Protein AF-M2AZ35-F1 (afdb_monomer_lite)

Organism: NCBI:txid999431

pLDDT: mean 84.7, std 10.87, range [37.91, 95.0]

Foldseek 3Di:
DQVVVVLVVVLVVLVVVVCCQLCVCVVVHDPVVSVVSCVVPVVVVVVSVVVSVVSVVVCVVCVQVSVCVRVVVLVSNLVVLCCCCPVVVPDDLVSLLSNLVSCLVVLVLVVNVVSLVVCVVNPVVSCLVCVLSNLSSCVVVVNLVVSQVSLVPHDQDPDPSNVSSVVSNVVSVVVVVVVVVVVVVVD

Sequence (187 aa):
MKLKVLFVIFNIVLILLLFTVFFLPLFYADGSFMREFWKANWFFGPVFLILILFVNIMFLKNRLLIKYIESEDWSSLASLLEKKIYTKKRITYKSSLLLAESLLLLGDFTSMNKFCDFLKDNKPKYISKLGPKFAAAKMISGNYQDVFEFSSSLPVLKTTASEWIVFYSALSLQMCNGAQKMAKFCI

Structure (mmCIF, N/CA/C/O backbone):
data_AF-M2AZ35-F1
#
_entry.id   AF-M2AZ35-F1
#
loop_
_atom_site.group_PDB
_atom_site.id
_atom_site.type_symbol
_atom_site.label_atom_id
_atom_site.label_alt_id
_atom_site.label_comp_id
_atom_site.label_asym_id
_atom_site.label_entity_id
_atom_site.label_seq_id
_atom_site.pdbx_PDB_ins_code
_atom_site.Cartn_x
_atom_site.Cartn_y
_atom_site.Cartn_z
_atom_site.occupancy
_atom_site.B_iso_or_equiv
_atom_site.auth_seq_id
_atom_site.auth_comp_id
_atom_site.auth_asym_id
_atom_site.auth_atom_id
_atom_site.pdbx_PDB_model_num
ATOM 1 N N . MET A 1 1 ? -8.786 2.691 -18.165 1.00 58.28 1 MET A N 1
ATOM 2 C CA . MET A 1 1 ? -7.786 1.953 -18.979 1.00 58.28 1 MET A CA 1
ATOM 3 C C . MET A 1 1 ? -7.075 0.953 -18.082 1.00 58.28 1 MET A C 1
ATOM 5 O O . MET A 1 1 ? -6.722 1.328 -16.973 1.00 58.28 1 MET A O 1
ATOM 9 N N . LYS A 1 2 ? -6.875 -0.296 -18.523 1.00 75.31 2 LYS A N 1
ATOM 10 C CA . LYS A 1 2 ? -6.124 -1.294 -17.738 1.00 75.31 2 LYS A CA 1
ATOM 11 C C . LYS A 1 2 ? -4.693 -0.769 -17.509 1.00 75.31 2 LYS A C 1
ATOM 13 O O . LYS A 1 2 ? -4.063 -0.316 -18.462 1.00 75.31 2 LYS A O 1
ATOM 18 N N . LEU A 1 3 ? -4.179 -0.809 -16.280 1.00 75.88 3 LEU A N 1
ATOM 19 C CA . LEU A 1 3 ? -2.795 -0.451 -15.917 1.00 75.88 3 LEU A CA 1
ATOM 20 C C . LEU A 1 3 ? -1.766 -1.189 -16.787 1.00 75.88 3 LEU A C 1
ATOM 22 O O . LEU A 1 3 ? -0.726 -0.625 -17.128 1.00 75.88 3 LEU A O 1
ATOM 26 N N . LYS A 1 4 ? -2.083 -2.413 -17.225 1.00 78.00 4 LYS A N 1
ATOM 27 C CA . LYS A 1 4 ? -1.301 -3.139 -18.243 1.00 78.00 4 LYS A CA 1
ATOM 28 C C . LYS A 1 4 ? -1.142 -2.368 -19.555 1.00 78.00 4 LYS A C 1
ATOM 30 O O . LYS A 1 4 ? -0.057 -2.362 -20.121 1.00 78.00 4 LYS A O 1
ATOM 35 N N . VAL A 1 5 ? -2.199 -1.712 -20.034 1.00 82.00 5 VAL A N 1
ATOM 36 C CA . VAL A 1 5 ? -2.168 -0.925 -21.278 1.00 82.00 5 VAL A CA 1
ATOM 37 C C . VAL A 1 5 ? -1.284 0.306 -21.103 1.00 82.00 5 VAL A C 1
ATOM 39 O O . VAL A 1 5 ? -0.467 0.584 -21.971 1.00 82.00 5 VAL A O 1
ATOM 42 N N . LEU A 1 6 ? -1.374 0.992 -19.958 1.00 82.75 6 LEU A N 1
ATOM 43 C CA . LEU A 1 6 ? -0.493 2.124 -19.650 1.00 82.75 6 LEU A CA 1
ATOM 44 C C . LEU A 1 6 ? 0.984 1.702 -19.657 1.00 82.75 6 LEU A C 1
ATOM 46 O O . LEU A 1 6 ? 1.820 2.389 -20.234 1.00 82.75 6 LEU A O 1
ATOM 50 N N . PHE A 1 7 ? 1.297 0.551 -19.058 1.00 84.00 7 PHE A N 1
ATOM 51 C CA . PHE A 1 7 ? 2.648 -0.008 -19.057 1.00 84.00 7 PHE A CA 1
ATOM 52 C C . PHE A 1 7 ? 3.150 -0.351 -20.467 1.00 84.00 7 PHE A C 1
ATOM 54 O O . PHE A 1 7 ? 4.299 -0.057 -20.795 1.00 84.00 7 PHE A O 1
ATOM 61 N N . VAL A 1 8 ? 2.296 -0.934 -21.315 1.00 85.62 8 VAL A N 1
ATOM 62 C CA . VAL A 1 8 ? 2.635 -1.221 -22.718 1.00 85.62 8 VAL A CA 1
ATOM 63 C C . VAL A 1 8 ? 2.907 0.074 -23.483 1.00 85.62 8 VAL A C 1
ATOM 65 O O . VAL A 1 8 ? 3.947 0.180 -24.123 1.00 85.62 8 VAL A O 1
ATOM 68 N N . ILE A 1 9 ? 2.032 1.076 -23.364 1.00 87.62 9 ILE A N 1
ATOM 69 C CA . ILE A 1 9 ? 2.214 2.385 -24.010 1.00 87.62 9 ILE A CA 1
ATOM 70 C C . ILE A 1 9 ? 3.520 3.034 -23.547 1.00 87.62 9 ILE A C 1
ATOM 72 O O . ILE A 1 9 ? 4.296 3.500 -24.373 1.00 87.62 9 ILE A O 1
ATOM 76 N N . PHE A 1 10 ? 3.804 3.021 -22.244 1.00 86.44 10 PHE A N 1
ATOM 77 C CA . PHE A 1 10 ? 5.028 3.604 -21.700 1.00 86.44 10 PHE A CA 1
ATOM 78 C C . PHE A 1 10 ? 6.294 2.931 -22.255 1.00 86.44 10 PHE A C 1
ATOM 80 O O . PHE A 1 10 ? 7.233 3.618 -22.653 1.00 86.44 10 PHE A O 1
ATOM 87 N N . ASN A 1 11 ? 6.307 1.597 -22.348 1.00 88.44 11 ASN A N 1
ATOM 88 C CA . ASN A 1 11 ? 7.416 0.866 -22.964 1.00 88.44 11 ASN A CA 1
ATOM 89 C C . ASN A 1 11 ? 7.544 1.153 -24.469 1.00 88.44 11 ASN A C 1
ATOM 91 O O . ASN A 1 11 ? 8.661 1.325 -24.949 1.00 88.44 11 ASN A O 1
ATOM 95 N N . ILE A 1 12 ? 6.431 1.259 -25.205 1.00 90.75 12 ILE A N 1
ATOM 96 C CA . ILE A 1 12 ? 6.443 1.649 -26.627 1.00 90.75 12 ILE A CA 1
ATOM 97 C C . ILE A 1 12 ? 7.065 3.036 -26.793 1.00 90.75 12 ILE A C 1
ATOM 99 O O . ILE A 1 12 ? 7.940 3.210 -27.634 1.00 90.75 12 ILE A O 1
ATOM 103 N N . VAL A 1 13 ? 6.658 4.007 -25.972 1.00 90.81 13 VAL A N 1
ATOM 104 C CA . VAL A 1 13 ? 7.197 5.374 -26.002 1.00 90.81 13 VAL A CA 1
ATOM 105 C C . VAL A 1 13 ? 8.694 5.373 -25.693 1.00 90.81 13 VAL A C 1
ATOM 107 O O . VAL A 1 13 ? 9.453 6.046 -26.382 1.00 90.81 13 VAL A O 1
ATOM 110 N N . LEU A 1 14 ? 9.146 4.593 -24.707 1.00 87.75 14 LEU A N 1
ATOM 111 C CA . LEU A 1 14 ? 10.572 4.471 -24.387 1.00 87.75 14 LEU A CA 1
ATOM 112 C C . LEU A 1 14 ? 11.390 3.882 -25.533 1.00 87.75 14 LEU A C 1
ATOM 114 O O . LEU A 1 14 ? 12.463 4.396 -25.842 1.00 87.75 14 LEU A O 1
ATOM 118 N N . ILE A 1 15 ? 10.884 2.820 -26.159 1.00 88.75 15 ILE A N 1
ATOM 119 C CA . ILE A 1 15 ? 11.525 2.209 -27.324 1.00 88.75 15 ILE A CA 1
ATOM 120 C C . ILE A 1 15 ? 11.552 3.215 -28.474 1.00 88.75 15 ILE A C 1
ATOM 122 O O . ILE A 1 15 ? 12.594 3.393 -29.091 1.00 88.75 15 ILE A O 1
ATOM 126 N N . LEU A 1 16 ? 10.452 3.927 -28.721 1.00 90.56 16 LEU A N 1
ATOM 127 C CA . LEU A 1 16 ? 10.385 4.950 -29.758 1.00 90.56 16 LEU A CA 1
ATOM 128 C C . LEU A 1 16 ? 11.393 6.078 -29.505 1.00 90.56 16 LEU A C 1
ATOM 130 O O . LEU A 1 16 ? 12.082 6.480 -30.432 1.00 90.56 16 LEU A O 1
ATOM 134 N N . LEU A 1 17 ? 11.534 6.554 -28.265 1.00 88.88 17 LEU A N 1
ATOM 135 C CA . LEU A 1 17 ? 12.539 7.557 -27.900 1.00 88.88 17 LEU A CA 1
ATOM 136 C C . LEU A 1 17 ? 13.962 7.043 -28.124 1.00 88.88 17 LEU A C 1
ATOM 138 O O . LEU A 1 17 ? 14.783 7.771 -28.678 1.00 88.88 17 LEU A O 1
ATOM 142 N N . LEU A 1 18 ? 14.243 5.795 -27.738 1.00 87.19 18 LEU A N 1
ATOM 143 C CA . LEU A 1 18 ? 15.531 5.163 -28.008 1.00 87.19 18 LEU A CA 1
ATOM 144 C C . LEU A 1 18 ? 15.802 5.121 -29.515 1.00 87.19 18 LEU A C 1
ATOM 146 O O . LEU A 1 18 ? 16.870 5.548 -29.943 1.00 87.19 18 LEU A O 1
ATOM 150 N N . PHE A 1 19 ? 14.833 4.664 -30.314 1.00 86.06 19 PHE A N 1
ATOM 151 C CA . PHE A 1 19 ? 14.945 4.615 -31.771 1.00 86.06 19 PHE A CA 1
ATOM 152 C C . PHE A 1 19 ? 15.168 6.004 -32.363 1.00 86.06 19 PHE A C 1
ATOM 154 O O . PHE A 1 19 ? 16.103 6.187 -33.133 1.00 86.06 19 PHE A O 1
ATOM 161 N N . THR A 1 20 ? 14.379 7.001 -31.975 1.00 85.06 20 THR A N 1
ATOM 162 C CA . THR A 1 20 ? 14.537 8.366 -32.480 1.00 85.06 20 THR A CA 1
AT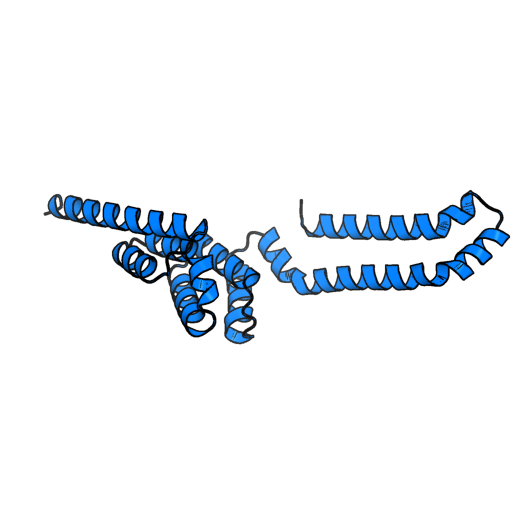OM 163 C C . THR A 1 20 ? 15.917 8.918 -32.137 1.00 85.06 20 THR A C 1
ATOM 165 O O . THR A 1 20 ? 16.612 9.388 -33.025 1.00 85.06 20 THR A O 1
ATOM 168 N N . VAL A 1 21 ? 16.383 8.807 -30.892 1.00 83.44 21 VAL A N 1
ATOM 169 C CA . VAL A 1 21 ? 17.703 9.340 -30.507 1.00 83.44 21 VAL A CA 1
ATOM 170 C C . VAL A 1 21 ? 18.849 8.604 -31.216 1.00 83.44 21 VAL A C 1
ATOM 172 O O . VAL A 1 21 ? 19.822 9.242 -31.616 1.00 83.44 21 VAL A O 1
ATOM 175 N N . PHE A 1 22 ? 18.746 7.285 -31.413 1.00 81.56 22 PHE A N 1
ATOM 176 C CA . PHE A 1 22 ? 19.804 6.496 -32.059 1.00 81.56 22 PHE A CA 1
ATOM 177 C C . PHE A 1 22 ? 19.815 6.582 -33.590 1.00 81.56 22 PHE A C 1
ATOM 179 O O . PHE A 1 22 ? 20.896 6.512 -34.178 1.00 81.56 22 PHE A O 1
ATOM 186 N N . PHE A 1 23 ? 18.646 6.694 -34.228 1.00 81.19 23 PHE A N 1
ATOM 187 C CA . PHE A 1 23 ? 18.491 6.629 -35.686 1.00 81.19 23 PHE A CA 1
ATOM 188 C C . PHE A 1 23 ? 18.267 7.99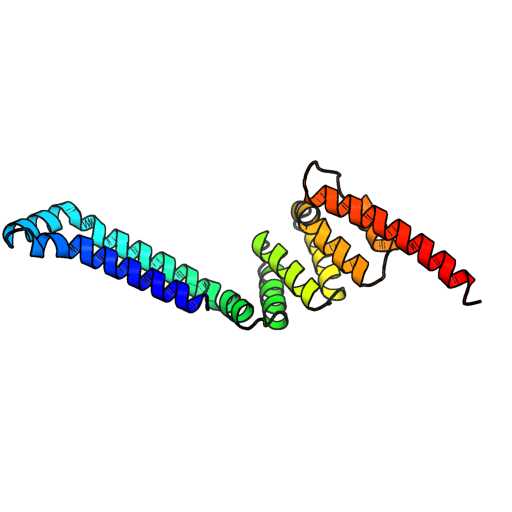3 -36.350 1.00 81.19 23 PHE A C 1
ATOM 190 O O . PHE A 1 23 ? 18.473 8.098 -37.552 1.00 81.19 23 PHE A O 1
ATOM 197 N N . LEU A 1 24 ? 17.913 9.059 -35.626 1.00 79.75 24 LEU A N 1
ATOM 198 C CA . LEU A 1 24 ? 17.778 10.402 -36.214 1.00 79.75 24 LEU A CA 1
ATOM 199 C C . LEU A 1 24 ? 19.056 10.906 -36.920 1.00 79.75 24 LEU A C 1
ATOM 201 O O . LEU A 1 24 ? 18.927 11.460 -38.013 1.00 79.75 24 LEU A O 1
ATOM 205 N N . PRO A 1 25 ? 20.281 10.650 -36.412 1.00 75.62 25 PRO A N 1
ATOM 206 C CA . PRO A 1 25 ? 21.510 10.992 -37.131 1.00 75.62 25 PRO A CA 1
ATOM 207 C C . PRO A 1 25 ? 21.659 10.297 -38.493 1.00 75.62 25 PRO A C 1
ATOM 209 O O . PRO A 1 25 ? 22.323 10.841 -39.365 1.00 75.62 25 PRO A O 1
ATOM 212 N N . LEU A 1 26 ? 21.032 9.130 -38.694 1.00 72.88 26 LEU A N 1
ATOM 213 C CA . LEU A 1 26 ? 21.078 8.375 -39.954 1.00 72.88 26 LEU A CA 1
ATOM 214 C C . LEU A 1 26 ? 20.261 9.052 -41.063 1.00 72.88 26 LEU A C 1
ATOM 216 O O . LEU A 1 26 ? 20.584 8.906 -42.236 1.00 72.88 26 LEU A O 1
ATOM 220 N N . PHE A 1 27 ? 19.213 9.796 -40.698 1.00 72.19 27 PHE A N 1
ATOM 221 C CA . PHE A 1 27 ? 18.342 10.483 -41.655 1.00 72.19 27 PHE A CA 1
ATOM 222 C C . PHE A 1 27 ? 18.819 11.896 -42.011 1.00 72.19 27 PHE A C 1
ATOM 224 O O . PHE A 1 27 ? 18.397 12.425 -43.035 1.00 72.19 27 PHE A O 1
ATOM 231 N N . TYR A 1 28 ? 19.661 12.514 -41.176 1.00 68.06 28 TYR A N 1
ATOM 232 C CA . TYR A 1 28 ? 20.091 13.907 -41.350 1.00 68.06 28 TYR A CA 1
ATOM 233 C C . TYR A 1 28 ? 21.565 14.062 -41.758 1.00 68.06 28 TYR A C 1
ATOM 235 O O . TYR A 1 28 ? 21.940 15.118 -42.260 1.00 68.06 28 TYR A O 1
ATOM 243 N N . ALA A 1 29 ? 22.412 13.048 -41.554 1.00 62.22 29 ALA A N 1
ATOM 244 C CA . ALA A 1 29 ? 23.848 13.147 -41.800 1.00 62.22 29 ALA A CA 1
ATOM 245 C C . ALA A 1 29 ? 24.426 11.883 -42.459 1.00 62.22 29 ALA A C 1
ATOM 247 O O . ALA A 1 29 ? 23.896 10.784 -42.297 1.00 62.22 29 ALA A O 1
ATOM 248 N N . ASP A 1 30 ? 25.535 12.043 -43.189 1.00 71.06 30 ASP A N 1
ATOM 249 C CA . ASP A 1 30 ? 26.255 10.940 -43.833 1.00 71.06 30 ASP A CA 1
ATOM 250 C C . ASP A 1 30 ? 26.642 9.838 -42.828 1.00 71.06 30 ASP A C 1
ATOM 252 O O . ASP A 1 30 ? 26.883 10.089 -41.645 1.00 71.06 30 ASP A O 1
ATOM 256 N N . GLY A 1 31 ? 26.774 8.591 -43.294 1.00 70.31 31 GLY A N 1
ATOM 257 C CA . GLY A 1 31 ? 27.077 7.429 -42.439 1.00 70.31 31 GLY A CA 1
ATOM 258 C C . GLY A 1 31 ? 28.392 7.516 -41.635 1.00 70.31 31 GLY A C 1
ATOM 259 O O . GLY A 1 31 ? 28.609 6.720 -40.717 1.00 70.31 31 GLY A O 1
ATOM 260 N N . SER A 1 32 ? 29.266 8.478 -41.944 1.00 76.31 32 SER A N 1
ATOM 261 C CA . SER A 1 32 ? 30.434 8.855 -41.135 1.00 76.31 32 SER A CA 1
ATOM 262 C C . SER A 1 32 ? 30.032 9.542 -39.822 1.00 76.31 32 SER A C 1
ATOM 264 O O . SER A 1 32 ? 30.526 9.157 -38.759 1.00 76.31 32 SER A O 1
ATOM 266 N N . PHE A 1 33 ? 29.069 10.466 -39.868 1.00 76.50 33 PHE A N 1
ATOM 267 C CA . PHE A 1 33 ? 28.539 11.187 -38.707 1.00 76.50 33 PHE A CA 1
ATOM 268 C C . PHE A 1 33 ? 27.856 10.245 -37.710 1.00 76.50 33 PHE A C 1
ATOM 270 O O . PHE A 1 33 ? 27.996 10.398 -36.499 1.00 76.50 33 PHE A O 1
ATOM 277 N N . MET A 1 34 ? 27.182 9.200 -38.201 1.00 74.62 34 MET A N 1
ATOM 278 C CA . MET A 1 34 ? 26.560 8.174 -37.356 1.00 74.62 34 MET A CA 1
ATOM 279 C C . MET A 1 34 ? 27.578 7.464 -36.449 1.00 74.62 34 MET A C 1
ATOM 281 O O . MET A 1 34 ? 27.309 7.238 -35.268 1.00 74.62 34 MET A O 1
ATOM 285 N N . ARG A 1 35 ? 28.765 7.127 -36.976 1.00 77.19 35 ARG A N 1
ATOM 286 C CA . ARG A 1 35 ? 29.813 6.462 -36.180 1.00 77.19 35 ARG A CA 1
ATOM 287 C C . ARG A 1 35 ? 30.379 7.385 -35.113 1.00 77.19 35 ARG A C 1
ATOM 289 O O . ARG A 1 35 ? 30.651 6.922 -34.007 1.00 77.19 35 ARG A O 1
ATOM 296 N N . GLU A 1 36 ? 30.561 8.661 -35.430 1.00 82.19 36 GLU A N 1
ATOM 297 C CA . GLU A 1 36 ? 31.019 9.656 -34.458 1.00 82.19 36 GLU A CA 1
ATOM 298 C C . GLU A 1 36 ? 29.966 9.907 -33.381 1.00 82.19 36 GLU A C 1
ATOM 300 O O . GLU A 1 36 ? 30.291 9.876 -32.193 1.00 82.19 36 GLU A O 1
ATOM 305 N N . PHE A 1 37 ? 28.694 10.029 -33.768 1.00 82.75 37 PHE A N 1
ATOM 306 C CA . PHE A 1 37 ? 27.588 10.183 -32.832 1.00 82.75 37 PHE A CA 1
ATOM 307 C C . PHE A 1 37 ? 27.486 8.989 -31.880 1.00 82.75 37 PHE A C 1
ATOM 309 O O . PHE A 1 37 ? 27.392 9.193 -30.674 1.00 82.75 37 PHE A O 1
ATOM 316 N N . TRP A 1 38 ? 27.562 7.748 -32.371 1.00 82.50 38 TRP A N 1
ATOM 317 C CA . TRP A 1 38 ? 27.530 6.558 -31.509 1.00 82.50 38 TRP A CA 1
ATOM 318 C C . TRP A 1 38 ? 28.745 6.447 -30.591 1.00 82.50 38 TRP A C 1
ATOM 320 O O . TRP A 1 38 ? 28.590 6.028 -29.447 1.00 82.50 38 TRP A O 1
ATOM 330 N N . LYS A 1 39 ? 29.938 6.850 -31.040 1.00 83.31 39 LYS A N 1
ATOM 331 C CA . LYS A 1 39 ? 31.122 6.901 -30.169 1.00 83.31 39 LYS A CA 1
ATOM 332 C C . LYS A 1 39 ? 30.982 7.960 -29.078 1.00 83.31 39 LYS A C 1
ATOM 334 O O . LYS A 1 39 ? 31.332 7.686 -27.935 1.00 83.31 39 LYS A O 1
ATOM 339 N N . ALA A 1 40 ? 30.449 9.137 -29.403 1.00 85.62 40 ALA A N 1
ATOM 340 C CA . ALA A 1 40 ? 30.228 10.210 -28.435 1.00 85.62 40 ALA A CA 1
ATOM 341 C C . ALA A 1 40 ? 29.088 9.889 -27.448 1.00 85.62 40 ALA A C 1
ATOM 343 O O . ALA A 1 40 ? 29.169 10.224 -26.269 1.00 85.62 40 ALA A O 1
ATOM 344 N N . ASN A 1 41 ? 28.046 9.193 -27.914 1.00 84.88 41 ASN A N 1
ATOM 345 C CA . ASN A 1 41 ? 26.782 8.979 -27.201 1.00 84.88 41 ASN A CA 1
ATOM 346 C C . ASN A 1 41 ? 26.549 7.515 -26.794 1.00 84.88 41 ASN A C 1
ATOM 348 O O . ASN A 1 41 ? 25.421 7.115 -26.504 1.00 84.88 41 ASN A O 1
ATOM 352 N N . TRP A 1 42 ? 27.607 6.703 -26.738 1.00 84.38 42 TRP A N 1
ATOM 353 C CA . TRP A 1 42 ? 27.516 5.272 -26.427 1.00 84.38 42 TRP A CA 1
ATOM 354 C C . TRP A 1 42 ? 26.808 4.993 -25.089 1.00 84.38 42 TRP A C 1
ATOM 356 O O . TRP A 1 42 ? 26.145 3.968 -24.942 1.00 84.38 42 TRP A O 1
ATOM 366 N N . PHE A 1 43 ? 26.902 5.928 -24.133 1.00 86.12 43 PHE A N 1
ATOM 367 C CA . PHE A 1 43 ? 26.299 5.827 -22.804 1.00 86.12 43 PHE A CA 1
ATOM 368 C C . PHE A 1 43 ? 24.762 5.820 -22.824 1.00 86.12 43 PHE A C 1
ATOM 370 O O . PHE A 1 43 ? 24.150 5.265 -21.909 1.00 86.12 43 PHE A O 1
ATOM 377 N N . PHE A 1 44 ? 24.117 6.379 -23.855 1.00 85.25 44 PHE A N 1
ATOM 378 C CA . PHE A 1 44 ? 22.654 6.396 -23.940 1.00 85.25 44 PHE A CA 1
ATOM 379 C C . PHE A 1 44 ? 22.069 4.982 -24.020 1.00 85.25 44 PHE A C 1
ATOM 381 O O . PHE A 1 44 ? 21.059 4.712 -23.374 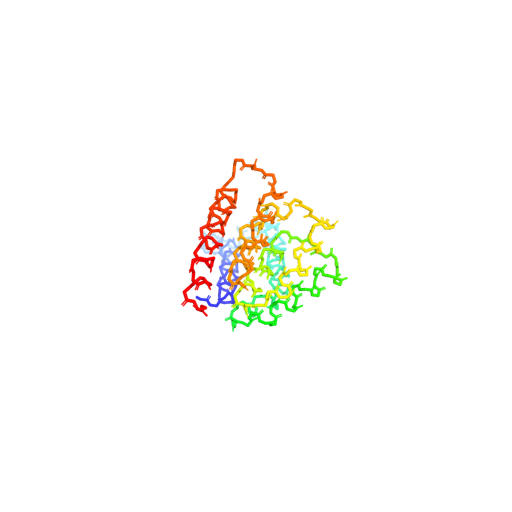1.00 85.25 44 PHE A O 1
ATOM 388 N N . GLY A 1 45 ? 22.713 4.060 -24.744 1.00 84.69 45 GLY A N 1
ATOM 389 C CA . GLY A 1 45 ? 22.232 2.680 -24.891 1.00 84.69 45 GLY A CA 1
ATOM 390 C C . GLY A 1 45 ? 22.073 1.961 -23.542 1.00 84.69 45 GLY A C 1
ATOM 391 O O . GLY A 1 45 ? 20.958 1.565 -23.191 1.00 84.69 45 GLY A O 1
ATOM 392 N N . PRO A 1 46 ? 23.147 1.837 -22.738 1.00 89.69 46 PRO A N 1
ATOM 393 C CA . PRO A 1 46 ? 23.075 1.261 -21.398 1.00 89.69 46 PRO A CA 1
ATOM 394 C C . PRO A 1 46 ? 22.094 1.984 -20.469 1.00 89.69 46 PRO A C 1
ATOM 396 O O . PRO A 1 46 ? 21.363 1.323 -19.734 1.00 89.69 46 PRO A O 1
ATOM 399 N N . VAL A 1 47 ? 22.028 3.320 -20.510 1.00 89.38 47 VAL A N 1
ATOM 400 C CA . VAL A 1 47 ? 21.107 4.101 -19.665 1.00 89.38 47 VAL A CA 1
ATOM 401 C C . VAL A 1 47 ? 19.646 3.773 -19.981 1.00 89.38 47 VAL A C 1
ATOM 403 O O . VAL A 1 47 ? 18.871 3.485 -19.067 1.00 89.38 47 VAL A O 1
ATOM 406 N N . PHE A 1 48 ? 19.269 3.750 -21.262 1.00 88.12 48 PHE A N 1
ATOM 407 C CA . PHE A 1 48 ? 17.922 3.355 -21.678 1.00 88.12 48 PHE A CA 1
ATOM 408 C C . PHE A 1 48 ? 17.616 1.902 -21.308 1.00 88.12 48 PHE A C 1
ATOM 410 O O . PHE A 1 48 ? 16.516 1.614 -20.834 1.00 88.12 48 PHE A O 1
ATOM 417 N N . LEU A 1 49 ? 18.585 0.993 -21.457 1.00 87.56 49 LEU A N 1
ATOM 418 C CA . LEU A 1 49 ? 18.419 -0.410 -21.079 1.00 87.56 49 LEU A CA 1
ATOM 419 C C . LEU A 1 49 ? 18.161 -0.556 -19.575 1.00 87.56 49 LEU A C 1
ATOM 421 O O . LEU A 1 49 ? 17.223 -1.251 -19.183 1.00 87.56 49 LEU A O 1
ATOM 425 N N . ILE A 1 50 ? 18.929 0.142 -18.732 1.00 91.94 50 ILE A N 1
ATOM 426 C CA . ILE A 1 50 ? 18.719 0.172 -17.277 1.00 91.94 50 ILE A CA 1
ATOM 427 C C . ILE A 1 50 ? 17.329 0.717 -16.946 1.00 91.94 50 ILE A C 1
ATOM 429 O O . ILE A 1 50 ? 16.641 0.156 -16.093 1.00 91.94 50 ILE A O 1
ATOM 433 N N . LEU A 1 51 ? 16.891 1.777 -17.625 1.00 88.62 51 LEU A N 1
ATOM 434 C CA . LEU A 1 51 ? 15.593 2.398 -17.380 1.00 88.62 51 LEU A CA 1
ATOM 435 C C . LEU A 1 51 ? 14.434 1.459 -17.759 1.00 88.62 51 LEU A C 1
ATOM 437 O O . LEU A 1 51 ? 13.510 1.276 -16.962 1.00 88.62 51 LEU A O 1
ATOM 441 N N . ILE A 1 52 ? 14.515 0.790 -18.913 1.00 87.62 52 ILE A N 1
ATOM 442 C CA . ILE A 1 52 ? 13.552 -0.242 -19.335 1.00 87.62 52 ILE A CA 1
ATOM 443 C C . ILE A 1 52 ? 13.525 -1.389 -18.318 1.00 87.62 52 ILE A C 1
ATOM 445 O O . ILE A 1 52 ? 12.457 -1.810 -17.866 1.00 87.62 52 ILE A O 1
ATOM 449 N N . LEU A 1 53 ? 14.699 -1.880 -17.915 1.00 90.75 53 LEU A N 1
ATOM 450 C CA . LEU A 1 53 ? 14.819 -2.977 -16.959 1.00 90.75 53 LEU A CA 1
ATOM 451 C C . LEU A 1 53 ? 14.216 -2.596 -15.600 1.00 90.75 53 LEU A C 1
ATOM 453 O O . LEU A 1 53 ? 13.445 -3.366 -15.027 1.00 90.75 53 LEU A O 1
ATOM 457 N N . PHE A 1 54 ? 14.499 -1.387 -15.116 1.00 89.81 54 PHE A N 1
ATOM 458 C CA . PHE A 1 54 ? 13.959 -0.851 -13.870 1.00 89.81 54 PHE A CA 1
ATOM 459 C C . PHE A 1 54 ? 12.426 -0.814 -13.882 1.00 89.81 54 PHE A C 1
ATOM 461 O O . PHE A 1 54 ? 11.780 -1.307 -12.951 1.00 89.81 54 PHE A O 1
ATOM 468 N N . VAL A 1 55 ? 11.833 -0.285 -14.952 1.00 86.94 55 VAL A N 1
ATOM 469 C CA . VAL A 1 55 ? 10.375 -0.170 -15.104 1.00 86.94 55 VAL A CA 1
ATOM 470 C C . VAL A 1 55 ? 9.725 -1.552 -15.190 1.00 86.94 55 VAL A C 1
ATOM 472 O O . VAL A 1 55 ? 8.742 -1.821 -14.491 1.00 86.94 55 VAL A O 1
ATOM 475 N N . ASN A 1 56 ? 10.309 -2.463 -15.972 1.00 87.19 56 ASN A N 1
ATOM 476 C CA . ASN A 1 56 ? 9.825 -3.836 -16.105 1.00 87.19 56 ASN A CA 1
ATOM 477 C C . ASN A 1 56 ? 9.878 -4.595 -14.771 1.00 87.19 56 ASN A C 1
ATOM 479 O O . ASN A 1 56 ? 8.897 -5.240 -14.391 1.00 87.19 56 ASN A O 1
ATOM 483 N N . ILE A 1 57 ? 10.977 -4.476 -14.017 1.00 89.25 57 ILE A N 1
ATOM 484 C CA . ILE A 1 57 ? 11.118 -5.087 -12.685 1.00 89.25 57 ILE A CA 1
ATOM 485 C C . ILE A 1 57 ? 10.066 -4.535 -11.721 1.00 89.25 57 ILE A C 1
ATOM 487 O O . ILE A 1 57 ? 9.409 -5.303 -11.010 1.00 89.25 57 ILE A O 1
ATOM 491 N N . MET A 1 58 ? 9.879 -3.214 -11.697 1.00 84.12 58 MET A N 1
ATOM 492 C CA . MET A 1 58 ? 8.880 -2.557 -10.851 1.00 84.12 58 MET A CA 1
ATOM 493 C C . MET A 1 58 ? 7.461 -3.056 -11.144 1.00 84.12 58 MET A C 1
ATOM 495 O O . MET A 1 58 ? 6.703 -3.350 -10.213 1.00 84.12 58 MET A O 1
ATOM 499 N N . PHE A 1 59 ? 7.114 -3.208 -12.422 1.00 84.50 59 PHE A N 1
ATOM 500 C CA . PHE A 1 59 ? 5.812 -3.718 -12.839 1.00 84.50 59 PHE A CA 1
ATOM 501 C C . PHE A 1 59 ? 5.629 -5.197 -12.478 1.00 84.50 59 PHE A C 1
ATOM 503 O O . PHE A 1 59 ? 4.627 -5.569 -11.863 1.00 84.50 59 PHE A O 1
ATOM 510 N N . LEU A 1 60 ? 6.625 -6.040 -12.770 1.00 84.25 60 LEU A N 1
ATOM 511 C CA . LEU A 1 60 ? 6.605 -7.472 -12.451 1.00 84.25 60 LEU A CA 1
ATOM 512 C C . LEU A 1 60 ? 6.446 -7.723 -10.951 1.00 84.25 60 LEU A C 1
ATOM 514 O O . LEU A 1 60 ? 5.631 -8.554 -10.541 1.00 84.25 60 LEU A O 1
ATOM 518 N N . LYS A 1 61 ? 7.171 -6.967 -10.123 1.00 84.62 61 LYS A N 1
ATOM 519 C CA . LYS A 1 61 ? 7.093 -7.060 -8.661 1.00 84.62 61 LYS A CA 1
ATOM 520 C C . LYS A 1 61 ? 5.702 -6.714 -8.126 1.00 84.62 61 LYS A C 1
ATOM 522 O O . LYS A 1 61 ? 5.263 -7.304 -7.138 1.00 84.62 61 LYS A O 1
ATOM 527 N N . ASN A 1 62 ? 4.996 -5.797 -8.785 1.00 84.56 62 ASN A N 1
ATOM 528 C CA . ASN A 1 62 ? 3.687 -5.311 -8.353 1.00 84.56 62 ASN A CA 1
ATOM 529 C C . ASN A 1 62 ? 2.515 -5.942 -9.125 1.00 84.56 62 ASN A C 1
ATOM 531 O O . ASN A 1 62 ? 1.363 -5.609 -8.848 1.00 84.56 62 ASN A O 1
ATOM 535 N N . ARG A 1 63 ? 2.778 -6.891 -10.034 1.00 83.19 63 ARG A N 1
ATOM 536 C CA . ARG A 1 63 ? 1.780 -7.461 -10.956 1.00 83.19 63 ARG A CA 1
ATOM 537 C C . ARG A 1 63 ? 0.536 -8.026 -10.271 1.00 83.19 63 ARG A C 1
ATOM 539 O O . ARG A 1 63 ? -0.557 -7.886 -10.798 1.00 83.19 63 ARG A O 1
ATOM 546 N N . LEU A 1 64 ? 0.697 -8.670 -9.110 1.00 83.25 64 LEU A N 1
ATOM 547 C CA . LEU A 1 64 ? -0.420 -9.270 -8.370 1.00 83.25 64 LEU A CA 1
ATOM 548 C C . LEU A 1 64 ? -1.315 -8.196 -7.756 1.00 83.25 64 LEU A C 1
ATOM 550 O O . LEU A 1 64 ? -2.530 -8.276 -7.854 1.00 83.25 64 LEU A O 1
ATOM 554 N N . LEU A 1 65 ? -0.690 -7.166 -7.186 1.00 84.75 65 LEU A N 1
ATOM 555 C CA . LEU A 1 65 ? -1.373 -6.010 -6.618 1.00 84.75 65 LEU A CA 1
ATOM 556 C C . LEU A 1 65 ? -2.178 -5.283 -7.703 1.00 84.75 65 LEU A C 1
ATOM 558 O O . LEU A 1 65 ? -3.356 -5.011 -7.521 1.00 84.75 65 LEU A O 1
ATOM 562 N N . ILE A 1 66 ? -1.549 -5.053 -8.860 1.00 84.75 66 ILE A N 1
ATOM 563 C CA . ILE A 1 66 ? -2.193 -4.445 -10.030 1.00 84.75 66 ILE A CA 1
ATOM 564 C C . ILE A 1 66 ? -3.343 -5.321 -10.531 1.00 84.75 66 ILE A C 1
ATOM 566 O O . ILE A 1 66 ? -4.419 -4.798 -10.782 1.00 84.75 66 ILE A O 1
ATOM 570 N N . LYS A 1 67 ? -3.145 -6.643 -10.637 1.00 86.00 67 LYS A N 1
ATOM 571 C CA . LYS A 1 67 ? -4.179 -7.572 -11.107 1.00 86.00 67 LYS A CA 1
ATOM 572 C C . LYS A 1 67 ? -5.437 -7.500 -10.241 1.00 86.00 67 LYS A C 1
ATOM 574 O O . LYS A 1 67 ? -6.512 -7.392 -10.808 1.00 86.00 67 LYS A O 1
ATOM 579 N N . TYR A 1 68 ? -5.299 -7.552 -8.915 1.00 86.69 68 TYR A N 1
ATOM 580 C CA . TYR A 1 68 ? -6.459 -7.525 -8.018 1.00 86.69 68 TYR A CA 1
ATOM 581 C C . TYR A 1 68 ? -7.171 -6.172 -8.014 1.00 86.69 68 TYR A C 1
ATOM 583 O O . TYR A 1 68 ? -8.393 -6.141 -7.974 1.00 86.69 68 TYR A O 1
ATOM 591 N N . ILE A 1 69 ? -6.426 -5.066 -8.135 1.00 86.31 69 ILE A N 1
ATOM 592 C CA . ILE A 1 69 ? -7.020 -3.731 -8.305 1.00 86.31 69 ILE A CA 1
ATOM 593 C C . ILE A 1 69 ? -7.771 -3.637 -9.643 1.00 86.31 69 ILE A C 1
ATOM 595 O O . ILE A 1 69 ? -8.877 -3.119 -9.687 1.00 86.31 69 ILE A O 1
ATOM 599 N N . GLU A 1 70 ? -7.194 -4.147 -10.737 1.00 85.75 70 GLU A N 1
ATOM 600 C CA . GLU A 1 70 ? -7.829 -4.138 -12.064 1.00 85.75 70 GLU A CA 1
ATOM 601 C C . GLU A 1 70 ? -9.075 -5.025 -12.145 1.00 85.75 70 GLU A C 1
ATOM 603 O O . GLU A 1 70 ? -9.960 -4.744 -12.948 1.00 85.75 70 GLU A O 1
ATOM 608 N N . SER A 1 71 ? -9.112 -6.120 -11.386 1.00 87.38 71 SER A N 1
ATOM 609 C CA . SER A 1 71 ? -10.256 -7.032 -11.338 1.00 87.38 71 SER A CA 1
ATOM 610 C C . SER A 1 71 ? -11.258 -6.688 -10.240 1.00 87.38 71 SER A C 1
ATOM 612 O O . SER A 1 71 ? -12.177 -7.473 -10.039 1.00 87.38 71 SER A O 1
ATOM 614 N N . GLU A 1 72 ? -11.044 -5.587 -9.508 1.00 85.81 72 GLU A N 1
ATOM 615 C CA . GLU A 1 72 ? -11.842 -5.179 -8.340 1.00 85.81 72 GLU A CA 1
ATOM 616 C C . GLU A 1 72 ? -12.020 -6.307 -7.305 1.00 85.81 72 GLU A C 1
ATOM 618 O O . GLU A 1 72 ? -13.000 -6.370 -6.567 1.00 85.81 72 GLU A O 1
ATOM 623 N N . ASP A 1 73 ? -11.042 -7.214 -7.226 1.00 90.31 73 ASP A N 1
ATOM 624 C CA . ASP A 1 73 ? -11.065 -8.329 -6.282 1.00 90.31 73 ASP A CA 1
ATOM 625 C C . ASP A 1 73 ? -10.467 -7.872 -4.950 1.00 90.31 73 ASP A C 1
ATOM 627 O O . ASP A 1 73 ? -9.302 -8.131 -4.615 1.00 90.31 73 ASP A O 1
ATOM 631 N N . TRP A 1 74 ? -11.286 -7.136 -4.199 1.00 90.19 74 TRP A N 1
ATOM 632 C CA . TRP A 1 74 ? -10.927 -6.578 -2.897 1.00 90.19 74 TRP A CA 1
ATOM 633 C C . TRP A 1 74 ? -10.579 -7.667 -1.878 1.00 90.19 74 TRP A C 1
ATOM 635 O O . TRP A 1 74 ? -9.710 -7.454 -1.033 1.00 90.19 74 TRP A O 1
ATOM 645 N N . SER A 1 75 ? -11.191 -8.851 -1.992 1.00 91.25 75 SER A N 1
ATOM 646 C CA . SER A 1 75 ? -10.971 -9.978 -1.079 1.00 91.25 75 SER A CA 1
ATOM 647 C C . SER A 1 75 ? -9.555 -10.552 -1.210 1.00 91.25 75 SER A C 1
ATOM 649 O O . SER A 1 75 ? -8.800 -10.627 -0.233 1.00 91.25 75 SER A O 1
ATOM 651 N N . SER A 1 76 ? -9.131 -10.849 -2.440 1.00 91.44 76 SER A N 1
ATOM 652 C CA . SER A 1 76 ? -7.783 -11.340 -2.729 1.00 91.44 76 SER A CA 1
ATOM 653 C C . SER A 1 76 ? -6.724 -10.267 -2.484 1.00 91.44 76 SER A C 1
ATOM 655 O O . SER A 1 76 ? -5.602 -10.573 -2.060 1.00 91.44 76 SER A O 1
ATOM 657 N N . LEU A 1 77 ? -7.071 -8.996 -2.718 1.00 92.19 77 LEU A N 1
ATOM 658 C CA . LEU A 1 77 ? -6.210 -7.861 -2.407 1.00 92.19 77 LEU A CA 1
ATOM 659 C C . LEU A 1 77 ? -5.955 -7.732 -0.901 1.00 92.19 77 LEU A C 1
ATOM 661 O O . LEU A 1 77 ? -4.792 -7.609 -0.500 1.00 92.19 77 LEU A O 1
ATOM 665 N N . ALA A 1 78 ? -7.006 -7.798 -0.081 1.00 92.38 78 ALA A N 1
ATOM 666 C CA . ALA A 1 78 ? -6.900 -7.749 1.372 1.00 92.38 78 ALA A CA 1
ATOM 667 C C . ALA A 1 78 ? -6.006 -8.887 1.883 1.00 92.38 78 ALA A C 1
ATOM 669 O O . ALA A 1 78 ? -4.988 -8.614 2.517 1.00 92.38 78 ALA A O 1
ATOM 670 N N . SER A 1 79 ? -6.267 -10.134 1.477 1.00 92.69 79 SER A N 1
ATOM 671 C CA . SER A 1 79 ? -5.455 -11.294 1.882 1.00 92.69 79 SER A CA 1
ATOM 672 C C . SER A 1 79 ? -3.971 -11.161 1.491 1.00 92.69 79 SER A C 1
ATOM 674 O O . SER A 1 79 ? -3.060 -11.448 2.279 1.00 92.69 79 SER A O 1
ATOM 676 N N . LEU A 1 80 ? -3.685 -10.657 0.282 1.00 91.69 80 LEU A N 1
ATOM 677 C CA . LEU A 1 80 ? -2.312 -10.403 -0.169 1.00 91.69 80 LEU A CA 1
ATOM 678 C C . LEU A 1 80 ? -1.607 -9.356 0.710 1.00 91.69 80 LEU A C 1
ATOM 680 O O . LEU A 1 80 ? -0.418 -9.505 1.030 1.00 91.69 80 LEU A O 1
ATOM 684 N N . LEU A 1 81 ? -2.315 -8.281 1.064 1.00 91.69 81 LEU A N 1
ATOM 685 C CA . LEU A 1 81 ? -1.793 -7.190 1.884 1.00 91.69 81 LEU A CA 1
ATOM 686 C C . LEU A 1 81 ? -1.615 -7.614 3.343 1.00 91.69 81 LEU A C 1
ATOM 688 O O . LEU A 1 81 ? -0.563 -7.325 3.914 1.00 91.69 81 LEU A O 1
ATOM 692 N N . GLU A 1 82 ? -2.553 -8.367 3.908 1.00 92.75 82 GLU A N 1
ATOM 693 C CA . GLU A 1 82 ? -2.449 -8.958 5.244 1.00 92.75 82 GLU A CA 1
ATOM 694 C C . GLU A 1 82 ? -1.228 -9.867 5.352 1.00 92.75 82 GLU A C 1
ATOM 696 O O . GLU A 1 82 ? -0.375 -9.660 6.215 1.00 92.75 82 GLU A O 1
ATOM 701 N N . LYS A 1 83 ? -1.036 -10.797 4.407 1.00 91.56 83 LYS A N 1
ATOM 702 C CA . LYS A 1 83 ? 0.160 -11.657 4.376 1.00 91.56 83 LYS A CA 1
ATOM 703 C C . LYS A 1 83 ? 1.453 -10.840 4.292 1.00 91.56 83 LYS A C 1
ATOM 705 O O . LYS A 1 83 ? 2.490 -11.201 4.855 1.00 91.56 83 LYS A O 1
ATOM 710 N N . LYS A 1 84 ? 1.434 -9.718 3.574 1.00 88.88 84 LYS A N 1
ATOM 711 C CA . LYS A 1 84 ? 2.596 -8.830 3.444 1.00 88.88 84 LYS A CA 1
ATOM 712 C C . LYS A 1 84 ? 2.872 -8.037 4.728 1.00 88.88 84 LYS A C 1
ATOM 714 O O . LYS A 1 84 ? 4.041 -7.827 5.061 1.00 88.88 84 LYS A O 1
ATOM 719 N N . ILE A 1 85 ? 1.829 -7.595 5.419 1.00 90.88 85 ILE A N 1
ATOM 720 C CA . ILE A 1 85 ? 1.917 -6.770 6.626 1.00 90.88 85 ILE A CA 1
ATOM 721 C C . ILE A 1 85 ? 2.204 -7.641 7.849 1.00 90.88 85 ILE A C 1
ATOM 723 O O . ILE A 1 85 ? 3.198 -7.394 8.527 1.00 90.88 85 ILE A O 1
ATOM 727 N N . TYR A 1 86 ? 1.408 -8.682 8.084 1.00 90.88 86 TYR A N 1
ATOM 728 C CA . TYR A 1 86 ? 1.514 -9.543 9.259 1.00 90.88 86 TYR A CA 1
ATOM 729 C C . TYR A 1 86 ? 2.665 -10.541 9.143 1.00 90.88 86 TYR A C 1
ATOM 731 O O . TYR A 1 86 ? 3.545 -10.572 10.000 1.00 90.88 86 TYR A O 1
ATOM 739 N N . THR A 1 87 ? 2.724 -11.325 8.060 1.00 87.81 87 THR A N 1
ATOM 740 C CA . THR A 1 87 ? 3.738 -12.387 7.935 1.00 87.81 87 THR A CA 1
ATOM 741 C C . THR A 1 87 ? 5.103 -11.827 7.555 1.00 87.81 87 THR A C 1
ATOM 743 O O . THR A 1 87 ? 6.112 -12.154 8.169 1.00 87.81 87 THR A O 1
ATOM 746 N N . LYS A 1 88 ? 5.162 -10.967 6.530 1.00 85.44 88 LYS A N 1
ATOM 747 C CA . LYS A 1 88 ? 6.444 -10.429 6.034 1.00 85.44 88 LYS A CA 1
ATOM 748 C C . LYS A 1 88 ? 6.924 -9.188 6.795 1.00 85.44 88 LYS A C 1
ATOM 750 O O . LYS A 1 88 ? 7.976 -8.661 6.439 1.00 85.44 88 LYS A O 1
ATOM 755 N N . LYS A 1 89 ? 6.156 -8.693 7.778 1.00 84.62 89 LYS A N 1
ATOM 756 C CA . LYS A 1 89 ? 6.430 -7.475 8.569 1.00 84.62 89 LYS A CA 1
ATOM 757 C C . LYS A 1 89 ? 6.781 -6.239 7.723 1.00 84.62 89 LYS A C 1
ATOM 759 O O . LYS A 1 89 ? 7.454 -5.318 8.181 1.00 84.62 89 LYS A O 1
ATOM 764 N N . ARG A 1 90 ? 6.319 -6.176 6.465 1.00 85.38 90 ARG A N 1
ATOM 765 C CA . ARG A 1 90 ? 6.584 -5.050 5.550 1.00 85.38 90 ARG A CA 1
ATOM 766 C C . ARG A 1 90 ? 5.497 -3.992 5.689 1.00 85.38 90 ARG A C 1
ATOM 768 O O . ARG A 1 90 ? 4.684 -3.798 4.784 1.00 85.38 90 ARG A O 1
ATOM 775 N N . ILE A 1 91 ? 5.507 -3.308 6.828 1.00 88.62 91 ILE A N 1
ATOM 776 C CA . ILE A 1 91 ? 4.527 -2.276 7.168 1.00 88.62 91 ILE A CA 1
ATOM 777 C C . ILE A 1 91 ? 4.919 -0.970 6.470 1.00 88.62 91 ILE A C 1
ATOM 779 O O . ILE A 1 91 ? 5.820 -0.255 6.906 1.00 88.62 91 ILE A O 1
ATOM 783 N N . THR A 1 92 ? 4.253 -0.660 5.358 1.00 90.62 92 THR A N 1
ATOM 784 C CA . THR A 1 92 ? 4.404 0.623 4.659 1.00 90.62 92 THR A CA 1
ATOM 785 C C . THR A 1 92 ? 3.078 1.355 4.629 1.00 90.62 92 THR A C 1
ATOM 787 O O . THR A 1 92 ? 2.046 0.731 4.399 1.00 90.62 92 THR A O 1
ATOM 790 N N . TYR A 1 93 ? 3.110 2.683 4.775 1.00 90.50 93 TYR A N 1
ATOM 791 C CA . TYR A 1 93 ? 1.893 3.501 4.789 1.00 90.50 93 TYR A CA 1
ATOM 792 C C . TYR A 1 93 ? 0.968 3.218 3.596 1.00 90.50 93 TYR A C 1
ATOM 794 O O . TYR A 1 93 ? -0.220 3.015 3.789 1.00 90.50 93 TYR A O 1
ATOM 802 N N . LYS A 1 94 ? 1.516 3.110 2.376 1.00 90.50 94 LYS A N 1
ATOM 803 C CA . LYS A 1 94 ? 0.730 2.792 1.171 1.00 90.50 94 LYS A CA 1
ATOM 804 C C . LYS A 1 94 ? 0.036 1.425 1.253 1.00 90.50 94 LYS A C 1
ATOM 806 O O . LYS A 1 94 ? -1.110 1.314 0.848 1.00 90.50 94 LYS A O 1
ATOM 811 N N . SER A 1 95 ? 0.717 0.397 1.774 1.00 90.75 95 SER A N 1
ATOM 812 C CA . SER A 1 95 ? 0.112 -0.939 1.919 1.00 90.75 95 SER A CA 1
ATOM 813 C C . SER A 1 95 ? -0.949 -0.939 3.023 1.00 90.75 95 SER A C 1
ATOM 815 O O . SER A 1 95 ? -1.992 -1.553 2.857 1.00 90.75 95 SER A O 1
ATOM 817 N N . SER A 1 96 ? -0.690 -0.227 4.125 1.00 93.50 96 SER A N 1
ATOM 818 C CA . SER A 1 96 ? -1.621 -0.072 5.245 1.00 93.50 96 SER A CA 1
ATOM 819 C C . SER A 1 96 ? -2.886 0.695 4.858 1.00 93.50 96 SER A C 1
ATOM 821 O O . SER A 1 96 ? -3.983 0.286 5.214 1.00 93.50 96 SER A O 1
ATOM 823 N N . LEU A 1 97 ? -2.730 1.781 4.099 1.00 93.88 97 LEU A N 1
ATOM 824 C CA . LEU A 1 97 ? -3.826 2.574 3.552 1.00 93.88 97 LEU A CA 1
ATOM 825 C C . LEU A 1 97 ? -4.723 1.724 2.651 1.00 93.88 97 LEU A C 1
ATOM 827 O O . LEU A 1 97 ? -5.928 1.672 2.865 1.00 93.88 97 LEU A O 1
ATOM 831 N N . LEU A 1 98 ? -4.112 1.024 1.692 1.00 93.56 98 LEU A N 1
ATOM 832 C CA . LEU A 1 98 ? -4.838 0.196 0.737 1.00 93.56 98 LEU A CA 1
ATOM 833 C C . LEU A 1 98 ? -5.541 -0.986 1.420 1.00 93.56 98 LEU A C 1
ATOM 835 O O . LEU A 1 98 ? -6.641 -1.348 1.018 1.00 93.56 98 LEU A O 1
ATOM 839 N N . LEU A 1 99 ? -4.936 -1.566 2.465 1.00 95.00 99 LEU A N 1
ATOM 840 C CA . LEU A 1 99 ? -5.580 -2.617 3.254 1.00 95.00 99 LEU A CA 1
ATOM 841 C C . LEU A 1 99 ? -6.806 -2.068 3.990 1.00 95.00 99 LEU A C 1
ATOM 843 O O . LEU A 1 99 ? -7.876 -2.646 3.866 1.00 95.00 99 LEU A O 1
ATOM 847 N N . ALA A 1 100 ? -6.676 -0.936 4.691 1.00 94.81 100 ALA A N 1
ATOM 848 C CA . ALA A 1 100 ? -7.807 -0.307 5.374 1.00 94.81 100 ALA A CA 1
ATOM 849 C C . ALA A 1 100 ? -8.949 0.030 4.399 1.00 94.81 100 ALA A C 1
ATOM 851 O O . ALA A 1 100 ? -10.110 -0.214 4.702 1.00 94.81 100 ALA A O 1
ATOM 852 N N . GLU A 1 101 ? -8.633 0.552 3.212 1.00 93.94 101 GLU A N 1
ATOM 853 C CA . GLU A 1 101 ? -9.633 0.811 2.167 1.00 93.94 101 GLU A CA 1
ATOM 854 C C . GLU A 1 101 ? -10.305 -0.470 1.677 1.00 93.94 101 GLU A C 1
ATOM 856 O O . GLU A 1 101 ? -11.527 -0.516 1.595 1.00 93.94 101 GLU A O 1
ATOM 861 N N . SER A 1 102 ? -9.526 -1.521 1.415 1.00 93.62 102 SER A N 1
ATOM 862 C CA . SER A 1 102 ? -10.065 -2.805 0.952 1.00 93.62 102 SER A CA 1
ATOM 863 C C . SER A 1 102 ? -10.987 -3.435 2.000 1.00 93.62 102 SER A C 1
ATOM 865 O O . SER A 1 102 ? -12.076 -3.883 1.663 1.00 93.62 102 SER A O 1
ATOM 867 N N . LEU A 1 103 ? -10.591 -3.421 3.277 1.00 94.31 103 LEU A N 1
ATOM 868 C CA . LEU A 1 103 ? -11.401 -3.951 4.379 1.00 94.31 103 LEU A CA 1
ATOM 869 C C . LEU A 1 103 ? -12.684 -3.141 4.595 1.00 94.31 103 LEU A C 1
ATOM 871 O O . LEU A 1 103 ? -13.739 -3.722 4.832 1.00 94.31 103 LEU A O 1
ATOM 875 N N . LEU A 1 104 ? -12.607 -1.811 4.471 1.00 93.38 104 LEU A N 1
ATOM 876 C CA . LEU A 1 104 ? -13.778 -0.938 4.559 1.00 93.38 104 LEU A CA 1
ATOM 877 C C . LEU A 1 104 ? -14.777 -1.228 3.431 1.00 93.38 104 LEU A C 1
ATOM 879 O O . LEU A 1 104 ? -15.971 -1.319 3.696 1.00 93.38 104 LEU A O 1
ATOM 883 N N . LEU A 1 105 ? -14.293 -1.405 2.196 1.00 92.31 105 LEU A N 1
ATOM 884 C CA . LEU A 1 105 ? -15.128 -1.745 1.037 1.00 92.31 105 LEU A CA 1
ATOM 885 C C . LEU A 1 105 ? -15.780 -3.125 1.166 1.00 92.31 105 LEU A C 1
ATOM 887 O O . LEU A 1 105 ? -16.916 -3.307 0.743 1.00 92.31 105 LEU A O 1
ATOM 891 N N . LEU A 1 106 ? -15.073 -4.086 1.762 1.00 93.25 106 LEU A N 1
ATOM 892 C CA . LEU A 1 106 ? -15.597 -5.426 2.029 1.00 93.25 106 LEU A CA 1
ATOM 893 C C . LEU A 1 106 ? -16.572 -5.477 3.215 1.00 93.25 106 LEU A C 1
ATOM 895 O O . LEU A 1 106 ? -17.237 -6.493 3.397 1.00 93.25 106 LEU A O 1
ATOM 899 N N . GLY A 1 107 ? -16.634 -4.430 4.044 1.00 91.06 107 GLY A N 1
ATOM 900 C CA . GLY A 1 107 ? -17.384 -4.455 5.302 1.00 91.06 107 GLY A CA 1
ATOM 901 C C . GLY A 1 107 ? -16.812 -5.430 6.340 1.00 91.06 107 GLY A C 1
ATOM 902 O O . GLY A 1 107 ? -17.509 -5.802 7.282 1.00 91.06 107 GLY A O 1
ATOM 903 N N . ASP A 1 108 ? -15.551 -5.854 6.199 1.00 92.62 108 ASP A N 1
ATOM 904 C CA . ASP A 1 108 ? -14.898 -6.749 7.161 1.00 92.62 108 ASP A CA 1
ATOM 905 C C . ASP A 1 108 ? -14.374 -5.949 8.365 1.00 92.62 108 ASP A C 1
ATOM 907 O O . ASP A 1 108 ? -13.187 -5.621 8.497 1.00 92.62 108 ASP A O 1
ATOM 911 N N . PHE A 1 109 ? -15.299 -5.604 9.260 1.00 91.25 109 PHE A N 1
ATOM 912 C CA . PHE A 1 109 ? -15.002 -4.830 10.465 1.00 91.25 109 PHE A CA 1
ATOM 913 C C . PHE A 1 109 ? -14.155 -5.612 11.477 1.00 91.25 109 PHE A C 1
ATOM 915 O O . PHE A 1 109 ? -13.404 -5.013 12.252 1.00 91.25 109 PHE A O 1
ATOM 922 N N . THR A 1 110 ? -14.222 -6.946 11.464 1.00 91.94 110 THR A N 1
ATOM 923 C CA . THR A 1 110 ? -13.420 -7.798 12.349 1.00 91.94 110 THR A CA 1
ATOM 924 C C . THR A 1 110 ? -11.940 -7.703 11.992 1.00 91.94 110 THR A C 1
ATOM 926 O O . THR A 1 110 ? -11.111 -7.430 12.867 1.00 91.94 110 THR A O 1
ATOM 929 N N . SER A 1 111 ? -11.598 -7.876 10.716 1.00 93.25 111 SER A N 1
ATOM 930 C CA . SER A 1 111 ? -10.218 -7.741 10.239 1.00 93.25 111 SER A CA 1
ATOM 931 C C . SER A 1 111 ? -9.739 -6.291 10.320 1.00 93.25 111 SER A C 1
ATOM 933 O O . SER A 1 111 ? -8.589 -6.046 10.689 1.00 93.25 111 SER A O 1
ATOM 935 N N . MET A 1 112 ? -10.625 -5.311 10.102 1.00 94.25 112 MET A N 1
ATOM 936 C CA . MET A 1 112 ? -10.304 -3.890 10.285 1.00 94.25 112 MET A CA 1
ATOM 937 C C . MET A 1 112 ? -9.899 -3.558 11.730 1.00 94.25 112 MET A C 1
ATOM 939 O O . MET A 1 112 ? -8.904 -2.862 11.943 1.00 94.25 112 MET A O 1
ATOM 943 N N . ASN A 1 113 ? -10.623 -4.074 12.728 1.00 92.31 113 ASN A N 1
ATOM 944 C CA . ASN A 1 113 ? -10.280 -3.873 14.139 1.00 92.31 113 ASN A CA 1
ATOM 945 C C . ASN A 1 113 ? -8.946 -4.546 14.495 1.00 92.31 113 ASN A C 1
ATOM 947 O O . ASN A 1 113 ? -8.065 -3.885 15.045 1.00 92.31 113 ASN A O 1
ATOM 951 N N . LYS A 1 114 ? -8.734 -5.802 14.070 1.00 93.56 114 LYS A N 1
ATOM 952 C CA . LYS A 1 114 ? -7.439 -6.494 14.231 1.00 93.56 114 LYS A CA 1
ATOM 953 C C . LYS A 1 114 ? -6.287 -5.708 13.603 1.00 93.56 114 LYS A C 1
ATOM 955 O O . LYS A 1 114 ? -5.184 -5.654 14.146 1.00 93.56 114 LYS A O 1
ATOM 960 N N . PHE A 1 115 ? -6.523 -5.098 12.445 1.00 94.88 115 PHE A N 1
ATOM 961 C CA . PHE A 1 115 ? -5.532 -4.275 11.765 1.00 94.88 115 PHE A CA 1
ATOM 962 C C . PHE A 1 115 ? -5.239 -2.966 12.502 1.00 94.88 115 PHE A C 1
ATOM 964 O O . PHE A 1 115 ? -4.072 -2.577 12.601 1.00 94.88 115 PHE A O 1
ATOM 971 N N . CYS A 1 116 ? -6.266 -2.322 13.057 1.00 93.62 116 CYS A N 1
ATOM 972 C CA . CYS A 1 116 ? -6.110 -1.155 13.917 1.00 93.62 116 CYS A CA 1
ATOM 973 C C . CYS A 1 116 ? -5.230 -1.487 15.129 1.00 93.62 116 CYS A C 1
ATOM 975 O O . CYS A 1 116 ? -4.221 -0.818 15.347 1.00 93.62 116 CYS A O 1
ATOM 977 N N . ASP A 1 117 ? -5.530 -2.560 15.860 1.00 92.56 117 ASP A N 1
ATOM 978 C CA . ASP A 1 117 ? -4.763 -2.931 17.054 1.00 92.56 117 ASP A CA 1
ATOM 979 C C . ASP A 1 117 ? -3.315 -3.309 16.711 1.00 92.56 117 ASP A C 1
ATOM 981 O O . ASP A 1 117 ? -2.376 -2.794 17.315 1.00 92.56 117 ASP A O 1
ATOM 985 N N . PHE A 1 118 ? -3.100 -4.060 15.628 1.00 93.62 118 PHE A N 1
ATOM 986 C CA . PHE A 1 118 ? -1.749 -4.348 15.142 1.00 93.62 118 PHE A CA 1
ATOM 987 C C . PHE A 1 118 ? -0.937 -3.080 14.825 1.00 93.62 118 PHE A C 1
ATOM 989 O O . PHE A 1 118 ? 0.274 -3.022 15.075 1.00 93.62 118 PHE A O 1
ATOM 996 N N . LEU A 1 119 ? -1.572 -2.059 14.240 1.00 92.88 119 LEU A N 1
ATOM 997 C CA . LEU A 1 119 ? -0.904 -0.795 13.943 1.00 92.88 119 LEU A CA 1
ATOM 998 C C . LEU A 1 119 ? -0.638 0.040 15.199 1.00 92.88 119 LEU A C 1
ATOM 1000 O O . LEU A 1 119 ? 0.369 0.752 15.199 1.00 92.88 119 LEU A O 1
ATOM 1004 N N . LYS A 1 120 ? -1.468 -0.047 16.247 1.00 90.56 120 LYS A N 1
ATOM 1005 C CA . LYS A 1 120 ? -1.194 0.615 17.535 1.00 90.56 120 LYS A CA 1
ATOM 1006 C C . LYS A 1 120 ? 0.130 0.119 18.115 1.00 90.56 120 LYS A C 1
ATOM 1008 O O . LYS A 1 120 ? 0.981 0.944 18.441 1.00 90.56 120 LYS A O 1
ATOM 1013 N N . ASP A 1 121 ? 0.346 -1.195 18.100 1.00 90.94 121 ASP A N 1
ATOM 1014 C CA . ASP A 1 121 ? 1.545 -1.818 18.675 1.00 90.94 121 ASP A CA 1
ATOM 1015 C C . ASP A 1 121 ? 2.807 -1.597 17.827 1.00 90.94 121 ASP A C 1
ATOM 1017 O O . ASP A 1 121 ? 3.902 -1.394 18.348 1.00 90.94 121 ASP A O 1
ATOM 1021 N N . ASN A 1 122 ? 2.681 -1.631 16.495 1.00 90.00 122 ASN A N 1
ATOM 1022 C CA . ASN A 1 122 ? 3.850 -1.646 15.606 1.00 90.00 122 ASN A CA 1
ATOM 1023 C C . ASN A 1 122 ? 4.192 -0.275 14.998 1.00 90.00 122 ASN A C 1
ATOM 1025 O O . ASN A 1 122 ? 5.362 0.007 14.713 1.00 90.00 122 ASN A O 1
ATOM 1029 N N . LYS A 1 123 ? 3.186 0.560 14.701 1.00 90.06 123 LYS A N 1
ATOM 1030 C CA . LYS A 1 123 ? 3.330 1.846 13.989 1.00 90.06 123 LYS A CA 1
ATOM 1031 C C . LYS A 1 123 ? 2.227 2.844 14.402 1.00 90.06 123 LYS A C 1
ATOM 1033 O O . LYS A 1 123 ? 1.413 3.226 13.554 1.00 90.06 123 LYS A O 1
ATOM 1038 N N . PRO A 1 124 ? 2.249 3.389 15.634 1.00 87.25 124 PRO A N 1
ATOM 1039 C CA . PRO A 1 124 ? 1.200 4.293 16.132 1.00 87.25 124 PRO A CA 1
ATOM 1040 C C . PRO A 1 124 ? 1.038 5.562 15.277 1.00 87.25 124 PRO A C 1
ATOM 1042 O O . PRO A 1 124 ? -0.060 6.081 15.107 1.00 87.25 124 PRO A O 1
ATOM 1045 N N . LYS A 1 125 ? 2.109 6.020 14.614 1.00 88.69 125 LYS A N 1
ATOM 1046 C CA . LYS A 1 125 ? 2.055 7.143 13.659 1.00 88.69 125 LYS A CA 1
ATOM 1047 C C . LYS A 1 125 ? 1.099 6.907 12.479 1.00 88.69 125 LYS A C 1
ATOM 1049 O O . LYS A 1 125 ? 0.670 7.865 11.841 1.00 88.69 125 LYS A O 1
ATOM 1054 N N . TYR A 1 126 ? 0.822 5.656 12.113 1.00 91.00 126 TYR A N 1
ATOM 1055 C CA . TYR A 1 126 ? -0.105 5.345 11.019 1.00 91.00 126 TYR A CA 1
ATOM 1056 C C . TYR A 1 126 ? -1.556 5.370 11.483 1.00 91.00 126 TYR A C 1
ATOM 1058 O O . TYR A 1 126 ? -2.418 5.699 10.673 1.00 91.00 126 TYR A O 1
ATOM 1066 N N . ILE A 1 127 ? -1.809 5.122 12.771 1.00 90.44 127 ILE A N 1
ATOM 1067 C CA . ILE A 1 127 ? -3.143 5.219 13.364 1.00 90.44 127 ILE A CA 1
ATOM 1068 C C . ILE A 1 127 ? -3.693 6.631 13.206 1.00 90.44 127 ILE A C 1
ATOM 1070 O O . ILE A 1 127 ? -4.788 6.785 12.689 1.00 90.44 127 ILE A O 1
ATOM 1074 N N . SER A 1 128 ? -2.927 7.669 13.552 1.00 86.56 128 SER A N 1
ATOM 1075 C CA . SER A 1 128 ? -3.420 9.050 13.434 1.00 86.56 128 SER A CA 1
ATOM 1076 C C . SER A 1 128 ? -3.728 9.454 11.989 1.00 86.56 128 SER A C 1
ATOM 1078 O O . SER A 1 128 ? -4.683 10.179 11.734 1.00 86.56 128 SER A O 1
ATOM 1080 N N . LYS A 1 129 ? -2.961 8.947 11.016 1.00 90.00 129 LYS A N 1
ATOM 1081 C CA . LYS A 1 129 ? -3.187 9.224 9.587 1.00 90.00 129 LYS A CA 1
ATOM 1082 C C . LYS A 1 129 ? -4.369 8.457 8.999 1.00 90.00 129 LYS A C 1
ATOM 1084 O O . LYS A 1 129 ? -5.085 8.993 8.161 1.00 90.00 129 LYS A O 1
ATOM 1089 N N . LEU A 1 130 ? -4.536 7.197 9.396 1.00 92.31 130 LEU A N 1
ATOM 1090 C CA . LEU A 1 130 ? -5.618 6.322 8.934 1.00 92.31 130 LEU A CA 1
ATOM 1091 C C . LEU A 1 130 ? -6.859 6.403 9.829 1.00 92.31 130 LEU A C 1
ATOM 1093 O O . LEU A 1 130 ? -7.863 5.766 9.524 1.00 92.31 130 LEU A O 1
ATOM 1097 N N . GLY A 1 131 ? -6.804 7.210 10.889 1.00 90.94 131 GLY A N 1
ATOM 1098 C CA . GLY A 1 131 ? -7.841 7.374 11.900 1.00 90.94 131 GLY A CA 1
ATOM 1099 C C . GLY A 1 131 ? -9.240 7.523 11.311 1.00 90.94 131 GLY A C 1
ATOM 1100 O O . GLY A 1 131 ? -10.108 6.742 11.690 1.00 90.94 131 GLY A O 1
ATOM 1101 N N . PRO A 1 132 ? -9.465 8.416 10.329 1.00 92.44 132 PRO A N 1
ATOM 1102 C CA . PRO A 1 132 ? -10.775 8.560 9.699 1.00 92.44 132 PRO A CA 1
ATOM 1103 C C . PRO A 1 132 ? -11.349 7.260 9.128 1.00 92.44 132 PRO A C 1
ATOM 1105 O O . PRO A 1 132 ? -12.552 7.058 9.186 1.00 92.44 132 PRO A O 1
ATOM 1108 N N . LYS A 1 133 ? -10.514 6.353 8.601 1.00 93.06 133 LYS A N 1
ATOM 1109 C CA . LYS A 1 133 ? -10.968 5.073 8.026 1.00 93.06 133 LYS A CA 1
ATOM 1110 C C . LYS A 1 133 ? -11.358 4.073 9.107 1.00 93.06 133 LYS A C 1
ATOM 1112 O O . LYS A 1 133 ? -12.340 3.359 8.944 1.00 93.06 133 LYS A O 1
ATOM 1117 N N . PHE A 1 134 ? -10.617 4.046 10.214 1.00 93.88 134 PHE A N 1
ATOM 1118 C CA . PHE A 1 134 ? -10.964 3.221 11.372 1.00 93.88 134 PHE A CA 1
ATOM 1119 C C . PHE A 1 134 ? -12.227 3.732 12.069 1.00 93.88 134 PHE A C 1
ATOM 1121 O O . PHE A 1 134 ? -13.110 2.937 12.377 1.00 93.88 134 PHE A O 1
ATOM 1128 N N . ALA A 1 135 ? -12.345 5.050 12.246 1.00 92.69 135 ALA A N 1
ATOM 1129 C CA . ALA A 1 135 ? -13.544 5.682 12.784 1.00 92.69 135 ALA A CA 1
ATOM 1130 C C . ALA A 1 135 ? -14.760 5.420 11.881 1.00 92.69 135 ALA A C 1
ATOM 1132 O O . ALA A 1 135 ? -15.795 4.987 12.377 1.00 92.69 135 ALA A O 1
ATOM 1133 N N . ALA A 1 136 ? -14.614 5.568 10.559 1.00 92.81 136 ALA A N 1
ATOM 1134 C CA . ALA A 1 136 ? -15.662 5.234 9.594 1.00 92.81 136 ALA A CA 1
ATOM 1135 C C . ALA A 1 136 ? -16.105 3.768 9.694 1.00 92.81 136 ALA A C 1
ATOM 1137 O O . ALA A 1 136 ? -17.298 3.493 9.751 1.00 92.81 136 ALA A O 1
ATOM 1138 N N . ALA A 1 137 ? -15.159 2.826 9.756 1.00 92.94 137 ALA A N 1
ATOM 1139 C CA . ALA A 1 137 ? -15.474 1.406 9.884 1.00 92.94 137 ALA A CA 1
ATOM 1140 C C . ALA A 1 137 ? -16.269 1.101 11.163 1.00 92.94 137 ALA A C 1
ATOM 1142 O O . ALA A 1 137 ? -17.307 0.449 11.091 1.00 92.94 137 ALA A O 1
ATOM 1143 N N . LYS A 1 138 ? -15.822 1.620 12.314 1.00 92.31 138 LYS A N 1
ATOM 1144 C CA . LYS A 1 138 ? -16.522 1.471 13.603 1.00 92.31 138 LYS A CA 1
ATOM 1145 C C . LYS A 1 138 ? -17.905 2.136 13.600 1.00 92.31 138 LYS A C 1
ATOM 1147 O O . LYS A 1 138 ? -18.846 1.638 14.215 1.00 92.31 138 LYS A O 1
ATOM 1152 N N . MET A 1 139 ? -18.039 3.246 12.876 1.00 91.06 139 MET A N 1
ATOM 1153 C CA . MET A 1 139 ? -19.304 3.959 12.716 1.00 91.06 139 MET A CA 1
ATOM 1154 C C . MET A 1 139 ? -20.307 3.128 11.916 1.00 91.06 139 MET A C 1
ATOM 1156 O O . MET A 1 139 ? -21.451 2.965 12.334 1.00 91.06 139 MET A O 1
ATOM 1160 N N . ILE A 1 140 ? -19.874 2.565 10.786 1.00 90.94 140 ILE A N 1
ATOM 1161 C CA . ILE A 1 140 ? -20.721 1.730 9.926 1.00 90.94 140 ILE A CA 1
ATOM 1162 C C . ILE A 1 140 ? -21.067 0.409 10.626 1.00 90.94 140 ILE A C 1
ATOM 1164 O O . ILE A 1 140 ? -22.178 -0.087 10.465 1.00 90.94 140 ILE A O 1
ATOM 1168 N N . SER A 1 141 ? -20.176 -0.126 11.466 1.00 88.94 141 SER A N 1
ATOM 1169 C CA . SER A 1 141 ? -20.457 -1.329 12.257 1.00 88.94 141 SER A CA 1
ATOM 1170 C C . SER A 1 141 ? -21.483 -1.114 13.383 1.00 88.94 141 SER A C 1
ATOM 1172 O O . SER A 1 141 ? -21.769 -2.055 14.117 1.00 88.94 141 SER A O 1
ATOM 1174 N N . GLY A 1 142 ? -22.002 0.107 13.569 1.00 84.81 142 GLY A N 1
ATOM 1175 C CA . GLY A 1 142 ? -23.029 0.433 14.565 1.00 84.81 142 GLY A CA 1
ATOM 1176 C C . GLY A 1 142 ? -22.520 0.586 16.002 1.00 84.81 142 GLY A C 1
ATOM 1177 O O . GLY A 1 142 ? -23.320 0.810 16.907 1.00 84.81 142 GLY A O 1
ATOM 1178 N N . ASN A 1 143 ? -21.206 0.500 16.241 1.00 82.50 143 ASN A N 1
ATOM 1179 C CA . ASN A 1 143 ? -20.636 0.639 17.583 1.00 82.50 143 ASN A CA 1
ATOM 1180 C C . ASN A 1 143 ? -20.210 2.092 17.836 1.00 82.50 143 ASN A C 1
ATOM 1182 O O . ASN A 1 143 ? -19.029 2.438 17.818 1.00 82.50 143 ASN A O 1
ATOM 1186 N N . TYR A 1 144 ? -21.200 2.960 18.036 1.00 88.31 144 TYR A N 1
ATOM 1187 C CA . TYR A 1 144 ? -20.990 4.407 18.149 1.00 88.31 144 TYR A CA 1
ATOM 1188 C C . TYR A 1 144 ? -20.182 4.811 19.393 1.00 88.31 144 TYR A C 1
ATOM 1190 O O . TYR A 1 144 ? -19.436 5.788 19.348 1.00 88.31 144 TYR A O 1
ATOM 1198 N N . GLN A 1 145 ? -20.264 4.040 20.480 1.00 87.50 145 GLN A N 1
ATOM 1199 C CA . GLN A 1 145 ? -19.459 4.276 21.680 1.00 87.50 145 GLN 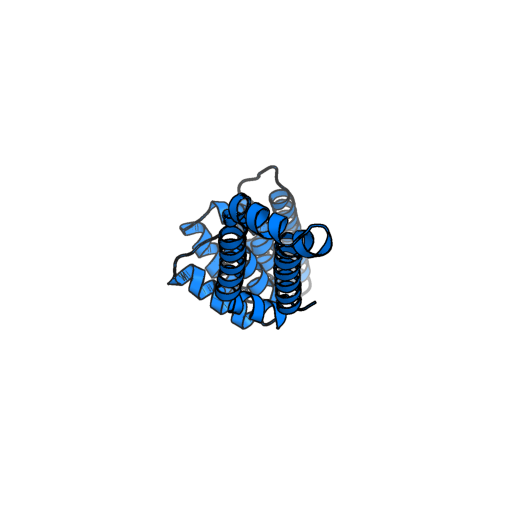A CA 1
ATOM 1200 C C . GLN A 1 145 ? -17.958 4.093 21.390 1.00 87.50 145 GLN A C 1
ATOM 1202 O O . GLN A 1 145 ? -17.147 4.962 21.706 1.00 87.50 145 GLN A O 1
ATOM 1207 N N . ASP A 1 146 ? -17.602 3.011 20.698 1.00 88.00 146 ASP A N 1
ATOM 1208 C CA . ASP A 1 146 ? -16.222 2.701 20.299 1.00 88.00 146 ASP A CA 1
ATOM 1209 C C . ASP A 1 146 ? -15.661 3.740 19.304 1.00 88.00 146 ASP A C 1
ATOM 1211 O O . ASP A 1 146 ? -14.480 4.084 19.352 1.00 88.00 146 ASP A O 1
ATOM 1215 N N . VAL A 1 147 ? -16.503 4.337 18.447 1.00 90.50 147 VAL A N 1
ATOM 1216 C CA . VAL A 1 147 ? -16.093 5.473 17.592 1.00 90.50 147 VAL A CA 1
ATOM 1217 C C . VAL A 1 147 ? -15.657 6.672 18.431 1.00 90.50 147 VAL A C 1
ATOM 1219 O O . VAL A 1 147 ? -14.635 7.292 18.118 1.00 90.50 147 VAL A O 1
ATOM 1222 N N . PHE A 1 148 ? -16.417 7.003 19.477 1.00 88.50 148 PHE A N 1
ATOM 1223 C CA . PHE A 1 148 ? -16.125 8.142 20.343 1.00 88.50 148 PHE A CA 1
ATOM 1224 C C . PHE A 1 148 ? -14.840 7.920 21.146 1.00 88.50 148 PHE A C 1
ATOM 1226 O O . PHE A 1 148 ? -13.964 8.789 21.162 1.00 88.50 148 PHE A O 1
ATOM 1233 N N . GLU A 1 149 ? -14.698 6.746 21.761 1.00 89.56 149 GLU A N 1
ATOM 1234 C CA . GLU A 1 149 ? -13.508 6.370 22.532 1.00 89.56 149 GLU A CA 1
ATOM 1235 C C . GLU A 1 149 ? -12.257 6.358 21.650 1.0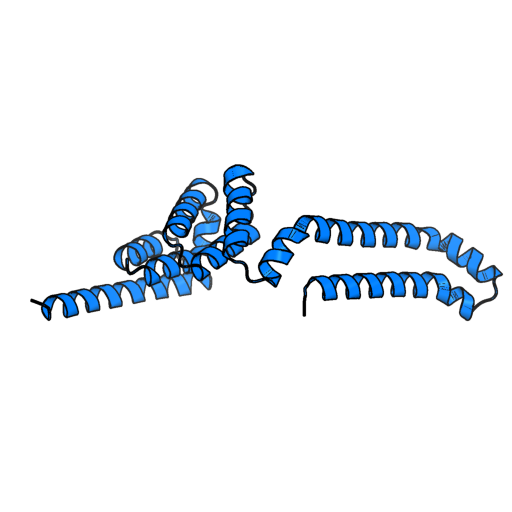0 89.56 149 GLU A C 1
ATOM 1237 O O . GLU A 1 149 ? -11.241 6.973 21.988 1.00 89.56 149 GLU A O 1
ATOM 1242 N N . PHE A 1 150 ? -12.349 5.745 20.466 1.00 90.50 150 PHE A N 1
ATOM 1243 C CA . PHE A 1 150 ? -11.259 5.731 19.500 1.00 90.50 150 PHE A CA 1
ATOM 1244 C C . PHE A 1 150 ? -10.872 7.146 19.064 1.00 90.50 150 PHE A C 1
ATOM 1246 O O . PHE A 1 150 ? -9.700 7.508 19.144 1.00 90.50 150 PHE A O 1
ATOM 1253 N N . SER A 1 151 ? -11.839 7.958 18.637 1.00 88.06 151 SER A N 1
ATOM 1254 C CA . SER A 1 151 ? -11.591 9.315 18.140 1.00 88.06 151 SER A CA 1
ATOM 1255 C C . SER A 1 151 ? -10.988 10.222 19.216 1.00 88.06 151 SER A C 1
ATOM 1257 O O . SER A 1 151 ? -10.085 11.001 18.917 1.00 88.06 151 SER A O 1
ATOM 1259 N N . SER A 1 152 ? -11.431 10.077 20.467 1.00 84.88 152 SER A N 1
ATOM 1260 C CA . SER A 1 152 ? -10.926 10.846 21.615 1.00 84.88 152 SER A CA 1
ATOM 1261 C C . SER A 1 152 ? -9.523 10.423 22.056 1.00 84.88 152 SER A C 1
ATOM 1263 O O . SER A 1 152 ? -8.783 11.231 22.610 1.00 84.88 152 SER A O 1
ATOM 1265 N N . SER A 1 153 ? -9.128 9.174 21.788 1.00 86.69 153 SER A N 1
ATOM 1266 C CA . SER A 1 153 ? -7.779 8.673 22.094 1.00 86.69 153 SER A CA 1
ATOM 1267 C C . SER A 1 153 ? -6.691 9.207 21.151 1.00 86.69 153 SER A C 1
ATOM 1269 O O . SER A 1 153 ? -5.498 9.065 21.430 1.00 86.69 153 SER A O 1
ATOM 1271 N N . LEU A 1 154 ? -7.076 9.804 20.016 1.00 85.62 154 LEU A N 1
ATOM 1272 C CA . LEU A 1 154 ? -6.132 10.295 19.019 1.00 85.62 154 LEU A CA 1
ATOM 1273 C C . LEU A 1 154 ? -5.684 11.729 19.323 1.00 85.62 154 LEU A C 1
ATOM 1275 O O . LEU A 1 154 ? -6.501 12.575 19.685 1.00 85.62 154 LEU A O 1
ATOM 1279 N N . PRO A 1 155 ? -4.396 12.054 19.110 1.00 77.69 155 PRO A N 1
ATOM 1280 C CA . PRO A 1 155 ? -3.924 13.419 19.268 1.00 77.69 155 PRO A CA 1
ATOM 1281 C C . PRO A 1 155 ? -4.566 14.327 18.214 1.00 77.69 155 PRO A C 1
ATOM 1283 O O . PRO A 1 155 ? -4.517 14.034 17.015 1.00 77.69 155 PRO A O 1
ATOM 1286 N N . VAL A 1 156 ? -5.112 15.460 18.658 1.00 72.56 156 VAL A N 1
ATOM 1287 C CA . VAL A 1 156 ? -5.645 16.499 17.771 1.00 72.56 156 VAL A CA 1
ATOM 1288 C C . VAL A 1 156 ? -4.474 17.193 17.077 1.00 72.56 156 VAL A C 1
ATOM 1290 O O . VAL A 1 156 ? -3.703 17.931 17.689 1.00 72.56 156 VAL A O 1
ATOM 1293 N N . LEU A 1 157 ? -4.317 16.932 15.783 1.00 73.69 157 LEU A N 1
ATOM 1294 C CA . LEU A 1 157 ? -3.272 17.517 14.941 1.00 73.69 157 LEU A CA 1
ATOM 1295 C C . LEU A 1 157 ? -3.926 18.483 13.953 1.00 73.69 157 LEU A C 1
ATOM 1297 O O . LEU A 1 157 ? -4.995 18.188 13.440 1.00 73.69 157 LEU A O 1
ATOM 1301 N N . LYS A 1 158 ? -3.284 19.600 13.592 1.00 72.56 158 LYS A N 1
ATOM 1302 C CA . LYS A 1 158 ? -3.789 20.492 12.525 1.00 72.56 158 LYS A CA 1
ATOM 1303 C C . LYS A 1 158 ? -3.629 19.844 11.143 1.00 72.56 158 LYS A C 1
ATOM 1305 O O . LYS A 1 158 ? -2.733 20.185 10.378 1.00 72.56 158 LYS A O 1
ATOM 1310 N N . THR A 1 159 ? -4.447 18.839 10.857 1.00 76.25 159 THR A N 1
ATOM 1311 C CA . THR A 1 159 ? -4.453 18.073 9.608 1.00 76.25 159 THR A CA 1
ATOM 1312 C C . THR A 1 159 ? -5.890 17.753 9.220 1.00 76.25 159 THR A C 1
ATOM 1314 O O . THR A 1 159 ? -6.724 17.543 10.096 1.00 76.25 159 THR A O 1
ATOM 1317 N N . THR A 1 160 ? -6.163 17.608 7.923 1.00 75.62 160 THR A N 1
ATOM 1318 C CA . THR A 1 160 ? -7.489 17.216 7.412 1.00 75.62 160 THR A CA 1
ATOM 1319 C C . THR A 1 160 ? -7.979 15.900 8.020 1.00 75.62 160 THR A C 1
ATOM 1321 O O . THR A 1 160 ? -9.159 15.737 8.299 1.00 75.62 160 THR A O 1
ATOM 1324 N N . ALA A 1 161 ? -7.073 14.954 8.299 1.00 77.00 161 ALA A N 1
ATOM 1325 C CA . ALA A 1 161 ? -7.429 13.715 8.991 1.00 77.00 161 ALA A CA 1
ATOM 1326 C C . ALA A 1 161 ? -8.012 13.977 10.392 1.00 77.00 161 ALA A C 1
ATOM 1328 O O . ALA A 1 161 ? -8.931 13.282 10.811 1.00 77.00 161 ALA A O 1
ATOM 1329 N N . SER A 1 162 ? -7.521 14.996 11.098 1.00 79.00 162 SER A N 1
ATOM 1330 C CA . SER A 1 162 ? -8.042 15.373 12.411 1.00 79.00 162 SER A CA 1
ATOM 1331 C C . SER A 1 162 ? -9.417 16.028 12.335 1.00 79.00 162 SER A C 1
ATOM 1333 O O . SER A 1 162 ? -10.223 15.801 13.228 1.00 79.00 162 SER A O 1
ATOM 1335 N N . GLU A 1 163 ? -9.710 16.804 11.289 1.00 86.94 163 GLU A N 1
ATOM 1336 C CA . GLU A 1 163 ? -11.048 17.382 11.077 1.00 86.94 163 GLU A CA 1
ATOM 1337 C C . GLU A 1 163 ? -12.091 16.273 10.908 1.00 86.94 163 GLU A C 1
ATOM 1339 O O . GLU A 1 163 ? -13.133 16.288 11.561 1.00 86.94 163 GLU A O 1
ATOM 1344 N N . TRP A 1 164 ? -11.765 15.247 10.115 1.00 89.38 164 TRP A N 1
ATOM 1345 C CA . TRP A 1 164 ? -12.614 14.065 9.968 1.00 89.38 164 TRP A CA 1
ATOM 1346 C C . TRP A 1 164 ? -12.780 13.289 11.275 1.00 89.38 164 TRP A C 1
ATOM 1348 O O . TRP A 1 164 ? -13.873 12.813 11.556 1.00 89.38 164 TRP A O 1
ATOM 1358 N N . ILE A 1 165 ? -11.733 13.168 12.094 1.00 91.06 165 ILE A N 1
ATOM 1359 C CA . ILE A 1 165 ? -11.837 12.536 13.418 1.00 91.06 165 ILE A CA 1
ATOM 1360 C C . ILE A 1 165 ? -12.774 13.319 14.345 1.00 91.06 165 ILE A C 1
ATOM 1362 O O . ILE A 1 165 ? -13.612 12.713 15.011 1.00 91.06 165 ILE A O 1
ATOM 1366 N N . VAL A 1 166 ? -12.686 14.652 14.357 1.00 88.31 166 VAL A N 1
ATOM 1367 C CA . VAL A 1 166 ? -13.610 15.503 15.126 1.00 88.31 166 VAL A CA 1
ATOM 1368 C C . VAL A 1 166 ? -15.042 15.327 14.624 1.00 88.31 166 VAL A C 1
ATOM 1370 O O . VAL A 1 166 ? -15.955 15.167 15.432 1.00 88.31 166 VAL A O 1
ATOM 1373 N N . PHE A 1 167 ? -15.236 15.278 13.304 1.00 90.44 167 PHE A N 1
ATOM 1374 C CA . PHE A 1 167 ? -16.537 14.996 12.704 1.00 90.44 167 PHE A CA 1
ATOM 1375 C C . PHE A 1 167 ? -17.094 13.634 13.146 1.00 90.44 167 PHE A C 1
ATOM 1377 O O . PHE A 1 167 ? -18.231 13.573 13.608 1.00 90.44 167 PHE A O 1
ATOM 1384 N N . TYR A 1 168 ? -16.304 12.557 13.068 1.00 90.56 168 TYR A N 1
ATOM 1385 C CA . TYR A 1 168 ? -16.748 11.225 13.496 1.00 90.56 168 TYR A CA 1
ATOM 1386 C C . TYR A 1 168 ? -17.075 11.166 14.990 1.00 90.56 168 TYR A C 1
ATOM 1388 O O . TYR A 1 168 ? -18.060 10.534 15.358 1.00 90.56 168 TYR A O 1
ATOM 1396 N N . SER A 1 169 ? -16.305 11.862 15.831 1.00 89.44 169 SER A N 1
ATOM 1397 C CA . SER A 1 169 ? -16.578 11.981 17.269 1.00 89.44 169 SER A CA 1
ATOM 1398 C C . 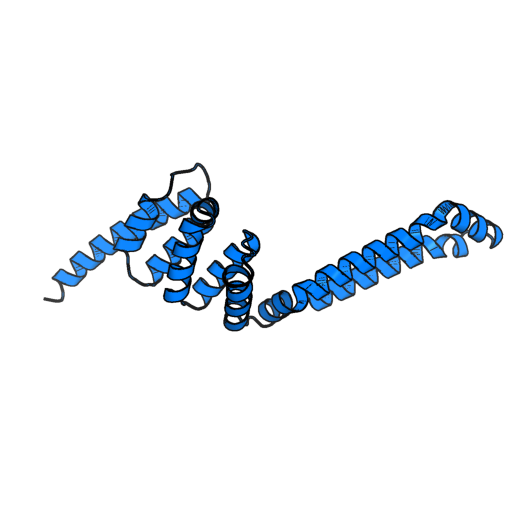SER A 1 169 ? -17.902 12.704 17.555 1.00 89.44 169 SER A C 1
ATOM 1400 O O . SER A 1 169 ? -18.732 12.231 18.332 1.00 89.44 169 SER A O 1
ATOM 1402 N N . ALA A 1 170 ? -18.153 13.834 16.887 1.00 88.75 170 ALA A N 1
ATOM 1403 C CA . ALA A 1 170 ? -19.410 14.567 17.038 1.00 88.75 170 ALA A CA 1
ATOM 1404 C C . ALA A 1 170 ? -20.611 13.753 16.524 1.00 88.75 170 ALA A C 1
ATOM 1406 O O . ALA A 1 170 ? -21.657 13.689 17.174 1.00 88.75 170 ALA A O 1
ATOM 1407 N N . LEU A 1 171 ? -20.447 13.088 15.377 1.00 89.19 171 LEU A N 1
ATOM 1408 C CA . LEU A 1 171 ? -21.482 12.257 14.773 1.00 89.19 171 LEU A CA 1
ATOM 1409 C C . LEU A 1 171 ? -21.829 11.050 15.652 1.00 89.19 171 LEU A C 1
ATOM 1411 O O . LEU A 1 171 ? -23.007 10.722 15.800 1.00 89.19 171 LEU A O 1
ATOM 1415 N N . SER A 1 172 ? -20.836 10.403 16.267 1.00 90.94 172 SER A N 1
ATOM 1416 C CA . SER A 1 172 ? -21.084 9.257 17.141 1.00 90.94 172 SER A CA 1
ATOM 1417 C C . SER A 1 172 ? -21.868 9.651 18.393 1.00 90.94 172 SER A C 1
ATOM 1419 O O . SER A 1 172 ? -22.799 8.941 18.767 1.00 90.94 172 SER A O 1
ATOM 1421 N N . LEU A 1 173 ? -21.585 10.819 18.986 1.00 87.62 173 LEU A N 1
ATOM 1422 C CA . LEU A 1 173 ? -22.380 11.366 20.095 1.00 87.62 173 LEU A CA 1
ATOM 1423 C C . LEU A 1 173 ? -23.836 11.626 19.690 1.00 87.62 173 LEU A C 1
ATOM 1425 O O . LEU A 1 173 ? -24.764 11.284 20.429 1.00 87.62 173 LEU A O 1
ATOM 1429 N N . GLN A 1 174 ? -24.053 12.200 18.504 1.00 88.12 174 GLN A N 1
ATOM 1430 C CA . GLN A 1 174 ? -25.401 12.433 17.987 1.00 88.12 174 GLN A CA 1
ATOM 1431 C C . GLN A 1 174 ? -26.168 11.118 17.793 1.00 88.12 174 GLN A C 1
ATOM 1433 O O . GLN A 1 174 ? -27.336 11.028 18.180 1.00 88.12 174 GLN A O 1
ATOM 1438 N N . MET A 1 175 ? -25.517 10.091 17.242 1.00 87.12 175 MET A N 1
ATOM 1439 C CA . MET A 1 175 ? -26.139 8.782 17.025 1.00 87.12 175 MET A CA 1
ATOM 1440 C C . MET A 1 175 ? -26.414 8.038 18.337 1.00 87.12 175 MET A C 1
ATOM 1442 O O . MET A 1 175 ? -27.484 7.445 18.471 1.00 87.12 175 MET A O 1
ATOM 1446 N N . CYS A 1 176 ? -25.536 8.140 19.341 1.00 82.50 176 CYS A N 1
ATOM 1447 C CA . CYS A 1 176 ? -25.798 7.618 20.688 1.00 82.50 176 CYS A CA 1
ATOM 1448 C C . CYS A 1 176 ? -27.044 8.262 21.320 1.00 82.50 176 CYS A C 1
ATOM 1450 O O . CYS A 1 176 ? -27.917 7.558 21.830 1.00 82.50 176 CYS A O 1
ATOM 1452 N N . ASN A 1 177 ? -27.178 9.589 21.231 1.00 76.12 177 ASN A N 1
ATOM 1453 C CA . ASN A 1 177 ? -28.348 10.307 21.752 1.00 76.12 177 ASN A CA 1
ATOM 1454 C C . ASN A 1 177 ? -29.644 9.955 20.997 1.00 76.12 177 ASN A C 1
ATOM 1456 O O . ASN A 1 177 ? -30.719 9.900 21.597 1.00 76.12 177 ASN A O 1
ATOM 1460 N N . GLY A 1 178 ? -29.560 9.706 19.687 1.00 64.25 178 GLY A N 1
ATOM 1461 C CA . GLY A 1 178 ? -30.682 9.226 18.875 1.00 64.25 178 GLY A CA 1
ATOM 1462 C C . GLY A 1 178 ? -31.109 7.798 19.231 1.00 64.25 178 GLY A C 1
ATOM 1463 O O . GLY A 1 178 ? -32.301 7.539 19.396 1.00 64.25 178 GLY A O 1
ATOM 1464 N N . ALA A 1 179 ? -30.151 6.890 19.433 1.00 59.09 179 ALA A N 1
ATOM 1465 C CA . ALA A 1 179 ? -30.410 5.506 19.832 1.00 59.09 179 ALA A CA 1
ATOM 1466 C C . ALA A 1 179 ? -31.079 5.412 21.214 1.00 59.09 179 ALA A C 1
ATOM 1468 O O . ALA A 1 179 ? -32.028 4.650 21.383 1.00 59.09 179 ALA A O 1
ATOM 1469 N N . GLN A 1 180 ? -30.665 6.240 22.181 1.00 58.47 180 GLN A N 1
ATOM 1470 C CA . GLN A 1 180 ? -31.323 6.322 23.493 1.00 58.47 180 GLN A CA 1
ATOM 1471 C C . GLN A 1 180 ? -32.780 6.804 23.401 1.00 58.47 180 GLN A C 1
ATOM 1473 O O . GLN A 1 180 ? -33.635 6.343 24.159 1.00 58.47 180 GLN A O 1
ATOM 1478 N N . LYS A 1 181 ? -33.086 7.716 22.467 1.00 51.44 181 LYS A N 1
ATOM 1479 C CA . LYS A 1 181 ? -34.465 8.156 22.203 1.00 51.44 181 LYS A CA 1
ATOM 1480 C C . LYS A 1 181 ? -35.297 7.058 21.539 1.00 51.44 181 LYS A C 1
ATOM 1482 O O . LYS A 1 181 ? -36.425 6.846 21.964 1.00 51.44 181 LYS A O 1
ATOM 1487 N N . MET A 1 182 ? -34.746 6.333 20.565 1.00 40.53 182 MET A N 1
ATOM 1488 C CA . MET A 1 182 ? -35.427 5.203 19.913 1.00 40.53 182 MET A CA 1
ATOM 1489 C C . MET A 1 182 ? -35.681 4.037 20.879 1.00 40.53 182 MET A C 1
ATOM 1491 O O . MET A 1 182 ? -36.765 3.465 20.872 1.00 40.53 182 MET A O 1
ATOM 1495 N N . ALA A 1 183 ? -34.732 3.734 21.771 1.00 46.56 183 ALA A N 1
ATOM 1496 C CA . ALA A 1 183 ? -34.896 2.701 22.796 1.00 46.56 183 ALA A CA 1
ATOM 1497 C C . ALA A 1 183 ? -36.040 3.007 23.780 1.00 46.56 183 ALA A C 1
ATOM 1499 O O . ALA A 1 183 ? -36.689 2.086 24.259 1.00 46.56 183 ALA A O 1
ATOM 1500 N N . LYS A 1 184 ? -36.335 4.289 24.042 1.00 47.34 184 LYS A N 1
ATOM 1501 C CA . LYS A 1 184 ? -37.495 4.707 24.849 1.00 47.34 184 LYS A CA 1
ATOM 1502 C C . LYS A 1 184 ? -38.846 4.564 24.140 1.00 47.34 184 LYS A C 1
ATOM 1504 O O . LYS A 1 184 ? -39.857 4.579 24.826 1.00 47.34 184 LYS A O 1
ATOM 1509 N N . PHE A 1 185 ? -38.874 4.467 22.811 1.00 38.94 185 PHE A N 1
ATOM 1510 C CA . PHE A 1 185 ? -40.109 4.306 22.029 1.00 38.94 185 PHE A CA 1
ATOM 1511 C C . PHE A 1 185 ? -40.448 2.839 21.716 1.00 38.94 185 PHE A C 1
ATOM 1513 O O . PHE A 1 185 ? -41.561 2.562 21.283 1.00 38.94 185 PHE A O 1
ATOM 1520 N N . CYS A 1 186 ? -39.513 1.910 21.934 1.00 37.91 186 CYS A N 1
ATOM 1521 C CA . CYS A 1 186 ? -39.713 0.470 21.738 1.00 37.91 186 CYS A CA 1
ATOM 1522 C C . CYS A 1 186 ? -39.988 -0.304 23.048 1.00 37.91 186 CYS A C 1
ATOM 1524 O O . CYS A 1 186 ? -39.838 -1.526 23.054 1.00 37.91 186 CYS A O 1
ATOM 1526 N N . ILE A 1 187 ? -40.356 0.384 24.138 1.00 38.53 187 ILE A N 1
ATOM 1527 C CA . ILE A 1 187 ? -40.809 -0.212 25.411 1.00 38.53 187 ILE A CA 1
ATOM 1528 C C . ILE A 1 187 ? -42.276 0.145 25.621 1.00 38.53 187 ILE A C 1
ATOM 1530 O O . ILE A 1 187 ? -42.603 1.339 25.436 1.00 38.53 187 ILE A O 1
#

Radius of gyration: 26.06 Å; chains: 1; bounding box: 72×33×69 Å

Secondary structure (DSSP, 8-state):
--HHHHHHHHHHHHHHHHHHHHHHHHHHS-HHHHHHHHHHSTTHHHHHHHHHHHHHHHHHHHHHHHHHHHTT-HHHHHHHHHIIIIIS----HHHHHHHHHHHHHHT-HHHHHHHHHHHHHH-HHHHHHHHHHHHHHHHHTT-HHHHHHHHHHS---SSHHHHHHHHHHHHHHHHHHHHHHHHHH--